Protein AF-A0A1I1B551-F1 (afdb_monomer_lite)

Structure (mmCIF, N/CA/C/O backbone):
data_AF-A0A1I1B551-F1
#
_entry.id   AF-A0A1I1B551-F1
#
loop_
_atom_site.group_PDB
_atom_site.id
_atom_site.type_symbol
_atom_site.label_atom_id
_atom_site.label_alt_id
_atom_site.label_comp_id
_atom_site.label_asym_id
_atom_site.label_entity_id
_atom_site.label_seq_id
_atom_site.pdbx_PDB_ins_code
_atom_site.Cartn_x
_atom_site.Cartn_y
_atom_site.Cartn_z
_atom_site.occupancy
_atom_site.B_iso_or_equiv
_atom_site.auth_seq_id
_atom_site.auth_comp_id
_atom_site.auth_asym_id
_atom_site.auth_atom_id
_atom_site.pdbx_PDB_model_num
ATOM 1 N N . MET A 1 1 ? -12.856 4.675 10.833 1.00 54.28 1 MET A N 1
ATOM 2 C CA . MET A 1 1 ? -11.452 5.124 10.643 1.00 54.28 1 MET A CA 1
ATOM 3 C C . MET A 1 1 ? -10.725 4.233 9.637 1.00 54.28 1 MET A C 1
ATOM 5 O O . MET A 1 1 ? -10.219 4.776 8.664 1.00 54.28 1 MET A O 1
ATOM 9 N N . PHE A 1 2 ? -10.751 2.903 9.816 1.00 61.69 2 PHE A N 1
ATOM 10 C CA . PHE A 1 2 ? -10.224 1.911 8.863 1.00 61.69 2 PHE A CA 1
ATOM 11 C C . PHE A 1 2 ? -10.754 2.091 7.432 1.00 61.69 2 PHE A C 1
ATOM 13 O O . PHE A 1 2 ? -9.971 2.280 6.505 1.00 61.69 2 PHE A O 1
ATOM 20 N N . GLU A 1 3 ? -12.075 2.134 7.246 1.00 63.00 3 GLU A N 1
ATOM 21 C CA . GLU A 1 3 ? -12.654 2.287 5.903 1.00 63.00 3 GLU A CA 1
ATOM 22 C C . GLU A 1 3 ? -12.255 3.603 5.230 1.00 63.00 3 GLU A C 1
ATOM 24 O O . GLU A 1 3 ? -11.812 3.600 4.089 1.00 63.00 3 GLU A O 1
ATOM 29 N N . LEU A 1 4 ? -12.310 4.729 5.950 1.00 65.25 4 LEU A N 1
ATOM 30 C CA . LEU A 1 4 ? -11.878 6.031 5.422 1.00 65.25 4 LEU A CA 1
ATOM 31 C C . LEU A 1 4 ? -10.403 6.023 4.990 1.00 65.25 4 LEU A C 1
ATOM 33 O O . LEU A 1 4 ? -10.033 6.710 4.038 1.00 65.25 4 LEU A O 1
ATOM 37 N N . TYR A 1 5 ? -9.562 5.239 5.668 1.00 76.31 5 TYR A N 1
ATOM 38 C CA . TYR A 1 5 ? -8.161 5.078 5.305 1.00 76.31 5 TYR A CA 1
ATOM 39 C C . TYR A 1 5 ? -8.003 4.327 3.973 1.00 76.31 5 TYR A C 1
ATOM 41 O O . TYR A 1 5 ? -7.402 4.881 3.046 1.00 76.31 5 TYR A O 1
ATOM 49 N N . PHE A 1 6 ? -8.602 3.139 3.828 1.00 77.19 6 PHE A N 1
ATOM 50 C CA . PHE A 1 6 ? -8.563 2.367 2.576 1.00 77.19 6 PHE A CA 1
ATOM 51 C C . PHE A 1 6 ? -9.254 3.086 1.415 1.00 77.19 6 PHE A C 1
ATOM 53 O O . PHE A 1 6 ? -8.748 3.069 0.294 1.00 77.19 6 PHE A O 1
ATOM 60 N N . LEU A 1 7 ? -10.347 3.803 1.685 1.00 77.88 7 LEU A N 1
ATOM 61 C CA . LEU A 1 7 ? -10.992 4.680 0.711 1.00 77.88 7 LEU A CA 1
ATOM 62 C C . LEU A 1 7 ? -10.027 5.761 0.223 1.00 77.88 7 LEU A C 1
ATOM 64 O O . LEU A 1 7 ? -9.897 5.953 -0.980 1.00 77.88 7 LEU A O 1
ATOM 68 N N . SER A 1 8 ? -9.279 6.409 1.122 1.00 81.44 8 SER A N 1
ATOM 69 C CA . SER A 1 8 ? -8.286 7.414 0.719 1.00 81.44 8 SER A CA 1
ATOM 70 C C . SER A 1 8 ? -7.139 6.828 -0.118 1.00 81.44 8 SER A C 1
ATOM 72 O O . SER A 1 8 ? -6.602 7.513 -0.993 1.00 81.44 8 SER A O 1
ATOM 74 N N . ILE A 1 9 ? -6.768 5.561 0.116 1.00 85.69 9 ILE A N 1
ATOM 75 C CA . ILE A 1 9 ? -5.817 4.834 -0.736 1.00 85.69 9 ILE A CA 1
ATOM 76 C C . ILE A 1 9 ? -6.434 4.605 -2.116 1.00 85.69 9 ILE A C 1
ATOM 78 O O . ILE A 1 9 ? -5.799 4.948 -3.110 1.00 85.69 9 ILE A O 1
ATOM 82 N N . ALA A 1 10 ? -7.667 4.097 -2.186 1.00 84.25 10 ALA A N 1
ATOM 83 C CA . ALA A 1 10 ? -8.372 3.868 -3.444 1.00 84.25 10 ALA A CA 1
ATOM 84 C C . ALA A 1 10 ? -8.532 5.167 -4.251 1.00 84.25 10 ALA A C 1
ATOM 86 O O . ALA A 1 10 ? -8.210 5.200 -5.435 1.00 84.25 10 ALA A O 1
ATOM 87 N N . GLU A 1 11 ? -8.934 6.272 -3.620 1.00 84.62 11 GLU A N 1
ATOM 88 C CA . GLU A 1 11 ? -9.063 7.575 -4.284 1.00 84.62 11 GLU A CA 1
ATOM 89 C C . GLU A 1 11 ? -7.743 8.042 -4.904 1.00 84.62 11 GLU A C 1
ATOM 91 O O . GLU A 1 11 ? -7.705 8.543 -6.033 1.00 84.62 11 GLU A O 1
ATOM 96 N N . ARG A 1 12 ? -6.635 7.853 -4.175 1.00 85.19 12 ARG A N 1
ATOM 97 C CA . ARG A 1 12 ? -5.296 8.182 -4.669 1.00 85.19 12 ARG A CA 1
ATOM 98 C C . ARG A 1 12 ? -4.871 7.269 -5.810 1.00 85.19 12 ARG A C 1
ATOM 100 O O . ARG A 1 12 ? -4.358 7.778 -6.805 1.00 85.19 12 ARG A O 1
ATOM 107 N N . PHE A 1 13 ? -5.112 5.970 -5.661 1.00 85.81 13 PHE A N 1
ATOM 108 C CA . PHE A 1 13 ? -4.779 4.934 -6.632 1.00 85.81 13 PHE A CA 1
ATOM 109 C C . PHE A 1 13 ? -5.528 5.146 -7.955 1.00 85.81 13 PHE A C 1
ATOM 111 O O . PHE A 1 13 ? -4.917 5.135 -9.019 1.00 85.81 13 PHE A O 1
ATOM 118 N N . TYR A 1 14 ? -6.826 5.447 -7.900 1.00 83.50 14 TYR A N 1
ATOM 119 C CA . TYR A 1 14 ? -7.669 5.615 -9.086 1.00 83.50 14 TYR A CA 1
ATOM 120 C C . TYR A 1 14 ? -7.744 7.048 -9.629 1.00 83.50 14 TYR A C 1
ATOM 122 O O . TYR A 1 14 ? -8.214 7.241 -10.749 1.00 83.50 14 TYR A O 1
ATOM 130 N N . GLY A 1 15 ? -7.306 8.067 -8.883 1.00 82.56 15 GLY A N 1
ATOM 131 C CA . GLY A 1 15 ? -7.404 9.456 -9.355 1.00 82.56 15 GLY A CA 1
ATOM 132 C C . GLY A 1 15 ? -8.772 10.102 -9.189 1.00 82.56 15 GLY A C 1
ATOM 133 O O . GLY A 1 15 ? -9.030 11.143 -9.788 1.00 82.56 15 GLY A O 1
ATOM 134 N N . ILE A 1 16 ? -9.684 9.466 -8.458 1.00 81.62 16 ILE A N 1
ATOM 135 C CA . ILE A 1 16 ? -11.103 9.823 -8.445 1.00 81.62 16 ILE A CA 1
ATOM 136 C C . ILE A 1 16 ? -11.590 9.742 -7.006 1.00 81.62 16 ILE A C 1
ATOM 138 O O . ILE A 1 16 ? -11.365 8.738 -6.340 1.00 81.62 16 ILE A O 1
ATOM 142 N N . ALA A 1 17 ? -12.289 10.774 -6.536 1.00 82.06 17 ALA A N 1
ATOM 143 C CA . ALA A 1 17 ? -12.935 10.736 -5.227 1.00 82.06 17 ALA A CA 1
ATOM 144 C C . ALA A 1 17 ? -13.949 9.580 -5.151 1.00 82.06 17 ALA A C 1
ATOM 146 O O . ALA A 1 17 ? -14.580 9.238 -6.153 1.00 82.06 17 ALA A O 1
ATOM 147 N N . PHE A 1 18 ? -14.173 9.010 -3.972 1.00 74.81 18 PHE A N 1
ATOM 148 C CA . PHE A 1 18 ? -15.061 7.865 -3.774 1.00 74.81 18 PHE A CA 1
ATOM 149 C C . PHE A 1 18 ? -16.480 8.082 -4.323 1.00 74.81 18 PHE A C 1
ATOM 151 O O . PHE A 1 18 ? -16.974 7.207 -5.040 1.00 74.81 18 PHE A O 1
ATOM 158 N N . PRO A 1 19 ? -17.115 9.261 -4.146 1.00 74.31 19 PRO A N 1
ATOM 159 C CA . PRO A 1 19 ? -18.369 9.566 -4.828 1.00 74.31 19 PRO A CA 1
ATOM 160 C C . PRO A 1 19 ? -18.285 9.454 -6.351 1.00 74.31 19 PRO A C 1
ATOM 162 O O . PRO A 1 19 ? -19.218 8.966 -6.982 1.00 74.31 19 PRO A O 1
ATOM 165 N N . GLY A 1 20 ? -17.177 9.894 -6.947 1.00 74.62 20 GLY A N 1
ATOM 166 C CA . GLY A 1 20 ? -16.930 9.796 -8.382 1.00 74.62 20 GLY A CA 1
ATOM 167 C C . GLY A 1 20 ? -16.700 8.353 -8.837 1.00 74.62 20 GLY A C 1
ATOM 168 O O . GLY A 1 20 ? -17.208 7.967 -9.889 1.00 74.62 20 GLY A O 1
ATOM 169 N N . MET A 1 21 ? -16.007 7.535 -8.034 1.00 73.25 21 MET A N 1
ATOM 170 C CA . MET A 1 21 ? -15.840 6.098 -8.293 1.00 73.25 21 MET A CA 1
ATOM 171 C C . MET A 1 21 ? -17.199 5.392 -8.328 1.00 73.25 21 MET A C 1
ATOM 173 O O . MET A 1 21 ? -17.513 4.701 -9.294 1.00 73.25 21 MET A O 1
ATOM 177 N N . ILE A 1 22 ? -18.054 5.654 -7.336 1.00 68.44 22 ILE A N 1
ATOM 178 C CA . ILE A 1 22 ? -19.421 5.121 -7.289 1.00 68.44 22 ILE A CA 1
ATOM 179 C C . ILE A 1 22 ? -20.260 5.676 -8.453 1.00 68.44 22 ILE A C 1
ATOM 181 O O . ILE A 1 22 ? -20.984 4.919 -9.097 1.00 68.44 22 ILE A O 1
ATOM 185 N N . ALA A 1 23 ? -20.156 6.965 -8.789 1.00 71.31 23 ALA A N 1
ATOM 186 C CA . ALA A 1 23 ? -20.941 7.580 -9.865 1.00 71.31 23 ALA A CA 1
ATOM 187 C C . ALA A 1 23 ? -20.633 7.004 -11.259 1.00 71.31 23 ALA A C 1
ATOM 189 O O . ALA A 1 23 ? -21.509 7.010 -12.128 1.00 71.31 23 ALA A O 1
ATOM 190 N N . ARG A 1 24 ? -19.433 6.446 -11.482 1.00 72.31 24 ARG A N 1
ATOM 191 C CA . ARG A 1 24 ? -19.073 5.775 -12.747 1.00 72.31 24 ARG A CA 1
ATOM 192 C C . ARG A 1 24 ? -19.934 4.555 -13.064 1.00 72.31 24 ARG A C 1
ATOM 194 O O . ARG A 1 24 ? -20.108 4.237 -14.234 1.00 72.31 24 ARG A O 1
ATOM 201 N N . THR A 1 25 ? -20.566 3.957 -12.057 1.00 65.88 25 THR A N 1
ATOM 202 C CA . THR A 1 25 ? -21.566 2.886 -12.230 1.00 65.88 25 THR A CA 1
ATOM 203 C C . THR A 1 25 ? -22.869 3.385 -12.880 1.00 65.88 25 THR A C 1
ATOM 205 O O . THR A 1 25 ? -23.739 2.589 -13.232 1.00 65.88 25 THR A O 1
ATOM 208 N N . ARG A 1 26 ? -23.024 4.712 -13.044 1.00 66.06 26 ARG A N 1
ATOM 209 C CA . ARG A 1 26 ? -24.178 5.414 -13.640 1.00 66.06 26 ARG A CA 1
ATOM 210 C C . ARG A 1 26 ? -25.523 5.138 -12.957 1.00 66.06 26 ARG A C 1
ATOM 212 O O . ARG A 1 26 ? -26.579 5.358 -13.546 1.00 66.06 26 ARG A O 1
ATOM 219 N N . VAL A 1 27 ? -25.512 4.665 -11.710 1.00 65.12 27 VAL A N 1
ATOM 220 C CA . VAL A 1 27 ? -26.742 4.385 -10.945 1.00 65.12 27 VAL A CA 1
ATOM 221 C C . VAL A 1 27 ? -27.259 5.624 -10.228 1.00 65.12 27 VAL A C 1
ATOM 223 O O . VAL A 1 27 ? -28.464 5.852 -10.152 1.00 65.12 27 VAL A O 1
ATOM 226 N N . VAL A 1 28 ? -26.340 6.427 -9.703 1.00 71.38 28 VAL A N 1
ATOM 227 C CA . VAL A 1 28 ? -26.628 7.617 -8.909 1.00 71.38 28 VAL A CA 1
ATOM 228 C C . VAL A 1 28 ? -25.618 8.699 -9.241 1.00 71.38 28 VAL A C 1
ATOM 230 O O . VAL A 1 28 ? -24.448 8.417 -9.489 1.00 71.38 28 VAL A O 1
ATOM 233 N N . SER A 1 29 ? -26.084 9.949 -9.259 1.00 79.94 29 SER A N 1
ATOM 234 C CA . SER A 1 29 ? -25.197 11.088 -9.477 1.00 79.94 29 SER A CA 1
ATOM 235 C C . SER A 1 29 ? -24.186 11.204 -8.338 1.00 79.94 29 SER A C 1
ATOM 237 O O . SER A 1 29 ? -24.493 10.882 -7.186 1.00 79.94 29 SER A O 1
ATOM 239 N N . GLU A 1 30 ? -23.009 11.749 -8.634 1.00 81.50 30 GLU A N 1
ATOM 240 C CA . GLU A 1 30 ? -21.993 12.028 -7.619 1.00 81.50 30 GLU A CA 1
ATOM 241 C C . GLU A 1 30 ? -22.553 12.882 -6.469 1.00 81.50 30 GLU A C 1
ATOM 243 O O . GLU A 1 30 ? -22.290 12.616 -5.297 1.00 81.50 30 GLU A O 1
ATOM 248 N N . ARG A 1 31 ? -23.409 13.863 -6.789 1.00 81.25 31 ARG A N 1
ATOM 249 C CA . ARG A 1 31 ? -24.103 14.697 -5.799 1.00 81.25 31 ARG A CA 1
ATOM 250 C C . ARG A 1 31 ? -24.962 13.863 -4.848 1.00 81.25 31 ARG A C 1
ATOM 252 O O . ARG A 1 31 ? -24.955 14.112 -3.647 1.00 81.25 31 ARG A O 1
ATOM 259 N N . THR A 1 32 ? -25.691 12.877 -5.368 1.00 78.81 32 THR A N 1
ATOM 260 C CA . THR A 1 32 ? -26.524 11.975 -4.561 1.00 78.81 32 THR A CA 1
ATOM 261 C C . THR A 1 32 ? -25.672 11.157 -3.597 1.00 78.81 32 THR A C 1
ATOM 263 O O . THR A 1 32 ? -26.015 11.049 -2.425 1.00 78.81 32 THR A O 1
ATOM 266 N N . ILE A 1 33 ? -24.532 10.649 -4.063 1.00 76.81 33 ILE A N 1
ATOM 267 C CA . ILE A 1 33 ? -23.619 9.844 -3.247 1.00 76.81 33 ILE A CA 1
ATOM 268 C C . ILE A 1 33 ? -22.956 10.707 -2.172 1.00 76.81 33 ILE A C 1
ATOM 270 O O . ILE A 1 33 ? -22.915 10.318 -1.010 1.00 76.81 33 ILE A O 1
ATOM 274 N N . ARG A 1 34 ? -22.528 11.930 -2.513 1.00 78.12 34 ARG A N 1
ATOM 275 C CA . ARG A 1 34 ? -22.047 12.902 -1.519 1.00 78.12 34 ARG A CA 1
ATOM 276 C C . ARG A 1 34 ? -23.116 13.214 -0.474 1.00 78.12 34 ARG A C 1
ATOM 278 O O . ARG A 1 34 ? -22.789 13.349 0.698 1.00 78.12 34 ARG A O 1
ATOM 285 N N . ASN A 1 35 ? -24.384 13.333 -0.864 1.00 78.50 35 ASN A N 1
ATOM 286 C CA . ASN A 1 35 ? -25.465 13.536 0.100 1.00 78.50 35 ASN A CA 1
ATOM 287 C C . ASN A 1 35 ? -25.627 12.329 1.035 1.00 78.50 35 ASN A C 1
ATOM 289 O O . ASN A 1 35 ? -25.884 12.540 2.217 1.00 78.50 35 ASN A O 1
ATOM 293 N N . TRP A 1 36 ? -25.430 11.103 0.539 1.00 80.00 36 TRP A N 1
ATOM 294 C CA . TRP A 1 36 ? -25.436 9.900 1.376 1.00 80.00 36 TRP A CA 1
ATOM 295 C C . TRP A 1 36 ? -24.288 9.880 2.378 1.00 80.00 36 TRP A C 1
ATOM 297 O O . TRP A 1 36 ? -24.523 9.741 3.573 1.00 80.00 36 TRP A O 1
ATOM 307 N N . LEU A 1 37 ? -23.060 10.115 1.913 1.00 73.12 37 LEU A N 1
ATOM 308 C CA . LEU A 1 37 ? -21.873 10.114 2.773 1.00 73.12 37 LEU A CA 1
ATOM 309 C C . LEU A 1 37 ? -21.897 11.223 3.830 1.00 73.12 37 LEU A C 1
ATOM 311 O O . LEU A 1 37 ? -21.362 11.050 4.916 1.00 73.12 37 LEU A O 1
ATOM 315 N N . ASN A 1 38 ? -22.540 12.352 3.529 1.00 77.75 38 ASN A N 1
ATOM 316 C CA . ASN A 1 38 ? -22.692 13.460 4.471 1.00 77.75 38 ASN A CA 1
ATOM 317 C C . ASN A 1 38 ? -23.893 13.293 5.422 1.00 77.75 38 ASN A C 1
ATOM 319 O O . ASN A 1 38 ? -24.271 14.262 6.076 1.00 77.75 38 ASN A O 1
ATOM 323 N N . GLY A 1 39 ? -24.559 12.131 5.440 1.00 74.19 39 GLY A N 1
ATOM 324 C CA . GLY A 1 39 ? -25.732 11.884 6.287 1.00 74.19 39 GLY A CA 1
ATOM 325 C C . GLY A 1 39 ? -26.964 12.720 5.924 1.00 74.19 39 GLY A C 1
ATOM 326 O O . GLY A 1 39 ? -27.936 12.751 6.670 1.00 74.19 39 GLY A O 1
ATOM 327 N N . LYS A 1 40 ? -26.958 13.399 4.768 1.00 76.56 40 LYS A N 1
ATOM 328 C CA . LYS A 1 40 ? -28.081 14.232 4.301 1.00 76.56 40 LYS A CA 1
ATOM 329 C C . LYS A 1 40 ? -29.214 13.402 3.696 1.00 76.56 40 LYS A C 1
ATOM 331 O O . LYS A 1 40 ? -30.295 13.929 3.457 1.00 76.56 40 LYS A O 1
ATOM 336 N N . ALA A 1 41 ? -28.954 12.133 3.388 1.00 74.56 41 ALA A N 1
ATOM 337 C CA . ALA A 1 41 ? -29.948 11.165 2.943 1.00 74.56 41 ALA A CA 1
ATOM 338 C C . ALA A 1 41 ? -29.444 9.739 3.208 1.00 74.56 41 ALA A C 1
ATOM 340 O O . ALA A 1 41 ? -28.267 9.467 3.014 1.00 74.56 41 ALA A O 1
ATOM 341 N N . VAL A 1 42 ? -30.327 8.813 3.578 1.00 70.75 42 VAL A N 1
ATOM 342 C CA . VAL A 1 42 ? -29.975 7.392 3.736 1.00 70.75 42 VAL A CA 1
ATOM 343 C C . VAL A 1 42 ? -30.439 6.622 2.492 1.00 70.75 42 VAL A C 1
ATOM 345 O O . VAL A 1 42 ? -31.601 6.757 2.092 1.00 70.75 42 VAL A O 1
ATOM 348 N N . PRO A 1 43 ? -29.571 5.843 1.821 1.00 73.62 43 PRO A N 1
ATOM 349 C CA . PRO A 1 43 ? -30.000 5.003 0.712 1.00 73.62 43 PRO A CA 1
ATOM 350 C C . PRO A 1 43 ? -30.891 3.862 1.220 1.00 73.62 43 PRO A C 1
ATOM 352 O O . PRO A 1 43 ? -30.489 3.082 2.087 1.00 73.62 43 PRO A O 1
ATOM 355 N N . SER A 1 44 ? -32.085 3.727 0.636 1.00 78.56 44 SER A N 1
ATOM 356 C CA . SER A 1 44 ? -32.939 2.560 0.878 1.00 78.56 44 SER A CA 1
ATOM 357 C C . SER A 1 44 ? -32.249 1.271 0.425 1.00 78.56 44 SER A C 1
ATOM 359 O O . SER A 1 44 ? -31.455 1.300 -0.521 1.00 78.56 44 SER A O 1
ATOM 361 N N . ASP A 1 45 ? -32.585 0.140 1.046 1.00 75.69 45 ASP A N 1
ATOM 362 C CA . ASP A 1 45 ? -31.998 -1.169 0.711 1.00 75.69 45 ASP A CA 1
ATOM 363 C C . ASP A 1 45 ? -32.168 -1.486 -0.780 1.00 75.69 45 ASP A C 1
ATOM 365 O O . ASP A 1 45 ? -31.202 -1.777 -1.477 1.00 75.69 45 ASP A O 1
ATOM 369 N N . ARG A 1 46 ? -33.355 -1.206 -1.339 1.00 76.94 46 ARG A N 1
ATOM 370 C CA . ARG A 1 46 ? -33.621 -1.322 -2.784 1.00 76.94 46 ARG A CA 1
ATOM 371 C C . ARG A 1 46 ? -32.627 -0.541 -3.656 1.00 76.94 46 ARG A C 1
ATOM 373 O O . ARG A 1 46 ? -32.281 -1.001 -4.746 1.00 76.94 46 ARG A O 1
ATOM 380 N N . LYS A 1 47 ? -32.195 0.655 -3.232 1.00 71.12 47 LYS A N 1
ATOM 381 C CA . LYS A 1 47 ? -31.198 1.458 -3.965 1.00 71.12 47 LYS A CA 1
ATOM 382 C C . LYS A 1 47 ? -29.791 0.883 -3.807 1.00 71.12 47 LYS A C 1
ATOM 384 O O . LYS A 1 47 ? -29.043 0.923 -4.781 1.00 71.12 47 LYS A O 1
ATOM 389 N N . ARG A 1 48 ? -29.453 0.327 -2.638 1.00 68.94 48 ARG A N 1
ATOM 390 C CA . ARG A 1 48 ? -28.183 -0.384 -2.414 1.00 68.94 48 ARG A CA 1
ATOM 391 C C . ARG A 1 48 ? -28.101 -1.640 -3.284 1.00 68.94 48 ARG A C 1
ATOM 393 O O . ARG A 1 48 ? -27.148 -1.777 -4.043 1.00 68.94 48 ARG A O 1
ATOM 400 N N . ASP A 1 49 ? -29.148 -2.458 -3.321 1.00 73.31 49 ASP A N 1
ATOM 401 C CA . ASP A 1 49 ? -29.195 -3.673 -4.149 1.00 73.31 49 ASP A CA 1
ATOM 402 C C . ASP A 1 49 ? -29.164 -3.365 -5.649 1.00 73.31 49 ASP A C 1
ATOM 404 O O . ASP A 1 49 ? -28.539 -4.065 -6.450 1.00 73.31 49 ASP A O 1
ATOM 408 N N . ALA A 1 50 ? -29.868 -2.310 -6.073 1.00 73.44 50 ALA A N 1
ATOM 409 C CA . ALA A 1 50 ? -29.817 -1.844 -7.456 1.00 73.44 50 ALA A CA 1
ATOM 410 C C . ALA A 1 50 ? -28.415 -1.346 -7.837 1.00 73.44 50 ALA A C 1
ATOM 412 O O . ALA A 1 50 ? -27.981 -1.575 -8.967 1.00 73.44 50 ALA A O 1
ATOM 413 N N . PHE A 1 51 ? -27.716 -0.693 -6.906 1.00 70.75 51 PHE A N 1
ATOM 414 C CA . PHE A 1 51 ? -26.334 -0.277 -7.088 1.00 70.75 51 PHE A CA 1
ATOM 415 C C . PHE A 1 51 ? -25.402 -1.483 -7.228 1.00 70.75 51 PHE A C 1
ATOM 417 O O . PHE A 1 51 ? -24.763 -1.605 -8.269 1.00 70.75 51 PHE A O 1
ATOM 424 N N . VAL A 1 52 ? -25.393 -2.409 -6.263 1.00 73.31 52 VAL A N 1
ATOM 425 C CA . VAL A 1 52 ? -24.526 -3.603 -6.287 1.00 73.31 52 VAL A CA 1
ATOM 426 C C . VAL A 1 52 ? -24.709 -4.392 -7.585 1.00 73.31 52 VAL A C 1
ATOM 428 O O . VAL A 1 52 ? -23.736 -4.643 -8.295 1.00 73.31 52 VAL A O 1
ATOM 431 N N . ARG A 1 53 ? -25.955 -4.697 -7.974 1.00 76.75 53 ARG A N 1
ATOM 432 C CA . ARG A 1 53 ? -26.236 -5.444 -9.215 1.00 76.75 53 ARG A CA 1
ATOM 433 C C . ARG A 1 53 ? -25.722 -4.744 -10.471 1.00 76.75 53 ARG A C 1
ATOM 435 O O . ARG A 1 53 ? -25.172 -5.395 -11.356 1.00 76.75 53 ARG A O 1
ATOM 442 N N . ARG A 1 54 ? -25.898 -3.423 -10.579 1.00 75.69 54 ARG A N 1
ATOM 443 C CA . ARG A 1 54 ? -25.435 -2.662 -11.752 1.00 75.69 54 ARG A CA 1
ATOM 444 C C . ARG A 1 54 ? -23.917 -2.511 -11.779 1.00 75.69 54 ARG A C 1
ATOM 446 O O . ARG A 1 54 ? -23.351 -2.592 -12.864 1.00 75.69 54 ARG A O 1
ATOM 453 N N . SER A 1 55 ? -23.271 -2.348 -10.626 1.00 70.69 55 SER A N 1
ATOM 454 C CA . SER A 1 55 ? -21.808 -2.342 -10.506 1.00 70.69 55 SER A CA 1
ATOM 455 C C . SER A 1 55 ? -21.211 -3.674 -10.961 1.00 70.69 55 SER A C 1
ATOM 457 O O . SER A 1 55 ? -20.298 -3.673 -11.782 1.00 70.69 55 SER A O 1
ATOM 459 N N . MET A 1 56 ? -21.789 -4.799 -10.523 1.00 77.12 56 MET A N 1
ATOM 460 C CA . MET A 1 56 ? -21.375 -6.138 -10.962 1.00 77.12 56 MET A CA 1
ATOM 461 C C . MET A 1 56 ? -21.607 -6.349 -12.462 1.00 77.12 56 MET A C 1
ATOM 463 O O . MET A 1 56 ? -20.722 -6.835 -13.158 1.00 77.12 56 MET A O 1
ATOM 467 N N . SER A 1 57 ? -22.757 -5.915 -12.991 1.00 80.12 57 SER A N 1
ATOM 468 C CA . SER A 1 57 ? -23.041 -5.993 -14.432 1.00 80.12 57 SER A CA 1
ATOM 469 C C . SER A 1 57 ? -22.086 -5.136 -15.270 1.00 80.12 57 SER A C 1
ATOM 471 O O . SER A 1 57 ? -21.654 -5.565 -16.339 1.00 80.12 57 SER A O 1
ATOM 473 N N . TRP A 1 58 ? -21.743 -3.931 -14.806 1.00 80.38 58 TRP A N 1
ATOM 474 C CA . TRP A 1 58 ? -20.747 -3.087 -15.465 1.00 80.38 58 TRP A CA 1
ATOM 475 C C . TRP A 1 58 ? -19.374 -3.761 -15.462 1.00 80.38 58 TRP A C 1
ATOM 477 O O . TRP A 1 58 ? -18.782 -3.913 -16.526 1.00 80.38 58 TRP A O 1
ATOM 487 N N . LEU A 1 59 ? -18.915 -4.249 -14.308 1.00 75.38 59 LEU A N 1
ATOM 488 C CA . LEU A 1 59 ? -17.630 -4.934 -14.191 1.00 75.38 59 LEU A CA 1
ATOM 489 C C . LEU A 1 59 ? -17.560 -6.175 -15.091 1.00 75.38 59 LEU A C 1
ATOM 491 O O . LEU A 1 59 ? -16.572 -6.373 -15.788 1.00 75.38 59 LEU A O 1
ATOM 495 N N . GLN A 1 60 ? -18.629 -6.971 -15.148 1.00 80.50 60 GLN A N 1
ATOM 496 C CA . GLN A 1 60 ? -18.718 -8.113 -16.057 1.00 80.50 60 GLN A CA 1
ATOM 497 C C . GLN A 1 60 ? -18.535 -7.690 -17.524 1.00 80.50 60 GLN A C 1
ATOM 499 O O . GLN A 1 60 ? -17.806 -8.351 -18.262 1.00 80.50 60 GLN A O 1
ATOM 504 N N . LYS A 1 61 ? -19.142 -6.572 -17.947 1.00 82.81 61 LYS A N 1
ATOM 505 C CA . LYS A 1 61 ? -18.961 -6.029 -19.305 1.00 82.81 61 LYS A CA 1
ATOM 506 C C . LYS A 1 61 ? -17.523 -5.583 -19.563 1.00 82.81 61 LYS A C 1
ATOM 508 O O . LYS A 1 61 ? -17.003 -5.880 -20.634 1.00 82.81 61 LYS A O 1
ATOM 513 N N . GLU A 1 62 ? -16.882 -4.922 -18.601 1.00 75.94 62 GLU A N 1
ATOM 514 C CA . GLU A 1 62 ? -15.475 -4.513 -18.718 1.00 75.94 62 GLU A CA 1
ATOM 515 C C . GLU A 1 62 ? -14.545 -5.730 -18.830 1.00 75.94 62 GLU A C 1
ATOM 517 O O . GLU A 1 62 ? -13.670 -5.758 -19.690 1.00 75.94 62 GLU A O 1
ATOM 522 N N . LEU A 1 63 ? -14.771 -6.783 -18.038 1.00 76.19 63 LEU A N 1
ATOM 523 C CA . LEU A 1 63 ? -13.983 -8.020 -18.106 1.00 76.19 63 LEU A CA 1
ATOM 524 C C . LEU A 1 63 ? -14.157 -8.754 -19.447 1.00 76.19 63 LEU A C 1
ATOM 526 O O . LEU A 1 63 ? -13.198 -9.321 -19.976 1.00 76.19 63 LEU A O 1
ATOM 530 N N . ILE A 1 64 ? -15.369 -8.735 -20.016 1.00 81.38 64 ILE A N 1
ATOM 531 C CA . ILE A 1 64 ? -15.637 -9.259 -21.365 1.00 81.38 64 ILE A CA 1
ATOM 532 C C . ILE A 1 64 ? -14.903 -8.419 -22.417 1.00 81.38 64 ILE A C 1
ATOM 534 O O . ILE A 1 64 ? -14.243 -8.981 -23.290 1.00 81.38 64 ILE A O 1
ATOM 538 N N . ALA A 1 65 ? -14.971 -7.088 -22.322 1.00 76.38 65 ALA A N 1
ATOM 539 C CA . ALA A 1 65 ? -14.265 -6.182 -23.230 1.00 76.38 65 ALA A CA 1
ATOM 540 C C . ALA A 1 65 ? -12.737 -6.361 -23.149 1.00 76.38 65 ALA A C 1
ATOM 542 O O . ALA A 1 65 ? -12.058 -6.344 -24.175 1.00 76.38 65 ALA A O 1
ATOM 543 N N . ALA A 1 66 ? -12.214 -6.632 -21.951 1.00 67.44 66 ALA A N 1
ATOM 544 C CA . ALA A 1 66 ? -10.819 -6.979 -21.694 1.00 67.44 66 ALA A CA 1
ATOM 545 C C . ALA A 1 66 ? -10.451 -8.425 -22.094 1.00 67.44 66 ALA A C 1
ATOM 547 O O . ALA A 1 66 ? -9.325 -8.855 -21.853 1.00 67.44 66 ALA A O 1
ATOM 548 N N . LYS A 1 67 ? -11.379 -9.182 -22.701 1.00 79.50 67 LYS A N 1
ATOM 549 C CA . LYS A 1 67 ? -11.184 -10.551 -23.213 1.00 79.50 67 LYS A CA 1
ATOM 550 C C . LYS A 1 67 ? -10.710 -11.564 -22.162 1.00 79.50 67 LYS A C 1
ATOM 552 O O . LYS A 1 67 ? -9.967 -12.491 -22.479 1.00 79.50 67 LYS A O 1
ATOM 557 N N . TRP A 1 68 ? -11.146 -11.425 -20.912 1.00 70.50 68 TRP A N 1
ATOM 558 C CA . TRP A 1 68 ? -10.830 -12.417 -19.882 1.00 70.50 68 TRP A CA 1
ATOM 559 C C . TRP A 1 68 ? -11.508 -13.767 -20.176 1.00 70.50 68 TRP A C 1
ATOM 561 O O . TRP A 1 68 ? -12.671 -13.754 -20.589 1.00 70.50 68 TRP A O 1
ATOM 571 N N . PRO A 1 69 ? -10.852 -14.919 -19.924 1.00 78.25 69 PRO A N 1
ATOM 572 C CA . PRO A 1 69 ? -11.489 -16.236 -20.008 1.00 78.25 69 PRO A CA 1
ATOM 573 C C . PRO A 1 69 ? -12.690 -16.345 -19.068 1.00 78.25 69 PRO A C 1
ATOM 575 O O . PRO A 1 69 ? -12.635 -15.833 -17.952 1.00 78.25 69 PRO A O 1
ATOM 578 N N . GLU A 1 70 ? -13.755 -17.020 -19.499 1.00 81.31 70 GLU A N 1
ATOM 579 C CA . GLU A 1 70 ? -15.020 -17.106 -18.757 1.00 81.31 70 GLU A CA 1
ATOM 580 C C . GLU A 1 70 ? -14.850 -17.627 -17.331 1.00 81.31 70 GLU A C 1
ATOM 582 O O . GLU A 1 70 ? -15.205 -16.915 -16.395 1.00 81.31 70 GLU A O 1
ATOM 587 N N . GLU A 1 71 ? -14.179 -18.767 -17.163 1.00 80.12 71 GLU A N 1
ATOM 588 C CA . GLU A 1 71 ? -13.883 -19.355 -15.850 1.00 80.12 71 GLU A CA 1
ATOM 589 C C . GLU A 1 71 ? -13.147 -18.374 -14.922 1.00 80.12 71 GLU A C 1
ATOM 591 O O . GLU A 1 71 ? -13.474 -18.241 -13.743 1.00 80.12 71 GLU A O 1
ATOM 596 N N . LYS A 1 72 ? -12.182 -17.610 -15.460 1.00 72.50 72 LYS A N 1
ATOM 597 C CA . LYS A 1 72 ? -11.442 -16.597 -14.689 1.00 72.50 72 LYS A CA 1
ATOM 598 C C . LYS A 1 72 ? -12.320 -15.402 -14.320 1.00 72.50 72 LYS A C 1
ATOM 600 O O . LYS A 1 72 ? -12.151 -14.847 -13.237 1.00 72.50 72 LYS A O 1
ATOM 605 N N . ARG A 1 73 ? -13.246 -14.990 -15.197 1.00 79.56 73 ARG A N 1
ATOM 606 C CA . ARG A 1 73 ? -14.210 -13.917 -14.899 1.00 79.56 73 ARG A CA 1
ATOM 607 C C . ARG A 1 73 ? -15.159 -14.336 -13.786 1.00 79.56 73 ARG A C 1
ATOM 609 O O . ARG A 1 73 ? -15.371 -13.552 -12.869 1.00 79.56 73 ARG A O 1
ATOM 616 N N . GLU A 1 74 ? -15.716 -15.542 -13.860 1.00 80.62 74 GLU A N 1
ATOM 617 C CA . GLU A 1 74 ? -16.648 -16.053 -12.851 1.00 80.62 74 GLU A CA 1
ATOM 618 C C . GLU A 1 74 ? -15.972 -16.211 -11.492 1.00 80.62 74 GLU A C 1
ATOM 620 O O . GLU A 1 74 ? -16.486 -15.704 -10.497 1.00 80.62 74 GLU A O 1
ATOM 625 N N . ALA A 1 75 ? -14.779 -16.813 -11.453 1.00 75.06 75 ALA A N 1
ATOM 626 C CA . ALA A 1 75 ? -13.996 -16.920 -10.226 1.00 75.06 75 ALA A CA 1
ATOM 627 C C . ALA A 1 75 ? -13.699 -15.539 -9.618 1.00 75.06 75 ALA A C 1
ATOM 629 O O . ALA A 1 75 ? -13.891 -15.335 -8.421 1.00 75.06 75 ALA A O 1
ATOM 630 N N . TYR A 1 76 ? -13.293 -14.567 -10.442 1.00 72.19 76 TYR A N 1
ATOM 631 C CA . TYR A 1 76 ? -13.010 -13.206 -9.989 1.00 72.19 76 TYR A CA 1
ATOM 632 C C . TYR A 1 76 ? -14.257 -12.484 -9.457 1.00 72.19 76 TYR A C 1
ATOM 634 O O . TYR A 1 76 ? -14.210 -11.877 -8.390 1.00 72.19 76 TYR A O 1
ATOM 642 N N . LEU A 1 77 ? -15.385 -12.558 -10.171 1.00 76.19 77 LEU A N 1
ATOM 643 C CA . LEU A 1 77 ? -16.635 -11.919 -9.749 1.00 76.19 77 LEU A CA 1
ATOM 644 C C . LEU A 1 77 ? -17.193 -12.547 -8.467 1.00 76.19 77 LEU A C 1
ATOM 646 O O . LEU A 1 77 ? -17.660 -11.810 -7.600 1.00 76.19 77 LEU A O 1
ATOM 650 N N . SER A 1 78 ? -17.108 -13.871 -8.320 1.00 77.06 78 SER A N 1
ATOM 651 C CA . SER A 1 78 ? -17.489 -14.566 -7.086 1.00 77.06 78 SER A CA 1
ATOM 652 C C . SER A 1 78 ? -16.604 -14.139 -5.916 1.00 77.06 78 SER A C 1
ATOM 654 O O . SER A 1 78 ? -17.113 -13.745 -4.870 1.00 77.06 78 SER A O 1
ATOM 656 N N . GLN A 1 79 ? -15.283 -14.096 -6.113 1.00 68.56 79 GLN A N 1
ATOM 657 C CA . GLN A 1 79 ? -14.346 -13.633 -5.085 1.00 68.56 79 GLN A CA 1
ATOM 658 C C . GLN A 1 79 ? -14.565 -12.167 -4.692 1.00 68.56 79 GLN A C 1
ATOM 660 O O . GLN A 1 79 ? -14.394 -11.821 -3.522 1.00 68.56 79 GLN A O 1
ATOM 665 N N . LEU A 1 80 ? -14.940 -11.305 -5.642 1.00 70.50 80 LEU A N 1
ATOM 666 C CA . LEU A 1 80 ? -15.251 -9.903 -5.370 1.00 70.50 80 LEU A CA 1
ATOM 667 C C . LEU A 1 80 ? -16.578 -9.741 -4.630 1.00 70.50 80 LEU A C 1
ATOM 669 O O . LEU A 1 80 ? -16.680 -8.891 -3.752 1.00 70.50 80 LEU A O 1
ATOM 673 N N . ALA A 1 81 ? -17.580 -10.564 -4.943 1.00 69.81 81 ALA A N 1
ATOM 674 C CA . ALA A 1 81 ? -18.835 -10.591 -4.197 1.00 69.81 81 ALA A CA 1
ATOM 675 C C . ALA A 1 81 ? -18.631 -11.035 -2.735 1.00 69.81 81 ALA A C 1
ATOM 677 O O . ALA A 1 81 ? -19.371 -10.606 -1.850 1.00 69.81 81 ALA A O 1
ATOM 678 N N . GLU A 1 82 ? -17.612 -11.857 -2.472 1.00 69.00 82 GLU A N 1
ATOM 679 C CA . GLU A 1 82 ? -17.194 -12.249 -1.122 1.00 69.00 82 GLU A CA 1
ATOM 680 C C . GLU A 1 82 ? -16.364 -11.175 -0.397 1.00 69.00 82 GLU A C 1
ATOM 682 O O . GLU A 1 82 ? -16.256 -11.214 0.832 1.00 69.00 82 GLU A O 1
ATOM 687 N N . SER A 1 83 ? -15.781 -10.212 -1.119 1.00 65.75 83 SER A N 1
ATOM 688 C CA . SER A 1 83 ? -14.997 -9.119 -0.533 1.00 65.75 83 SER A CA 1
ATOM 689 C C . SER A 1 83 ? -15.908 -8.132 0.179 1.00 65.75 83 SER A C 1
ATOM 691 O O . SER A 1 83 ? -16.619 -7.342 -0.440 1.00 65.75 83 SER A O 1
ATOM 693 N N . ARG A 1 84 ? -15.877 -8.161 1.513 1.00 69.31 84 ARG A N 1
ATOM 694 C CA . ARG A 1 84 ? -16.726 -7.301 2.349 1.00 69.31 84 ARG A CA 1
ATOM 695 C C . ARG A 1 84 ? -16.100 -5.945 2.685 1.00 69.31 84 ARG A C 1
ATOM 697 O O . ARG A 1 84 ? -16.789 -5.116 3.269 1.00 69.31 84 ARG A O 1
ATOM 704 N N . GLY A 1 85 ? -14.841 -5.694 2.319 1.00 77.50 85 GLY A N 1
ATOM 705 C CA . GLY A 1 85 ? -14.156 -4.444 2.652 1.00 77.50 85 GLY A CA 1
ATOM 706 C C . GLY A 1 85 ? -13.138 -3.967 1.616 1.00 77.50 85 GLY A C 1
ATOM 707 O O . GLY A 1 85 ? -12.944 -4.558 0.551 1.00 77.50 85 GLY A O 1
ATOM 708 N N . GLY A 1 86 ? -12.544 -2.808 1.908 1.00 81.50 86 GLY A N 1
ATOM 709 C CA . GLY A 1 86 ? -11.696 -2.079 0.969 1.00 81.50 86 GLY A CA 1
ATOM 710 C C . GLY A 1 86 ? -10.323 -2.712 0.746 1.00 81.50 86 GLY A C 1
ATOM 711 O O . GLY A 1 86 ? -9.782 -2.583 -0.352 1.00 81.50 86 GLY A O 1
ATOM 712 N N . ALA A 1 87 ? -9.756 -3.397 1.744 1.00 86.81 87 ALA A N 1
ATOM 713 C CA . ALA A 1 87 ? -8.426 -3.984 1.626 1.00 86.81 87 ALA A CA 1
ATOM 714 C C . ALA A 1 87 ? -8.436 -5.159 0.639 1.00 86.81 87 ALA A C 1
ATOM 716 O O . ALA A 1 87 ? -7.671 -5.158 -0.327 1.00 86.81 87 ALA A O 1
ATOM 717 N N . SER A 1 88 ? -9.336 -6.129 0.839 1.00 88.25 88 SER A N 1
ATOM 718 C CA . SER A 1 88 ? -9.460 -7.312 -0.022 1.00 88.25 88 SER A CA 1
ATOM 719 C C . SER A 1 88 ? -9.860 -6.939 -1.445 1.00 88.25 88 SER A C 1
ATOM 721 O O . SER A 1 88 ? -9.276 -7.467 -2.392 1.00 88.25 88 SER A O 1
ATOM 723 N N . ALA A 1 89 ? -10.757 -5.960 -1.613 1.00 82.44 89 ALA A N 1
ATOM 724 C CA . ALA A 1 89 ? -11.118 -5.434 -2.925 1.00 82.44 89 ALA A CA 1
ATOM 725 C C . ALA A 1 89 ? -9.900 -4.861 -3.668 1.00 82.44 89 ALA A C 1
ATOM 727 O O . ALA A 1 89 ? -9.695 -5.176 -4.841 1.00 82.44 89 ALA A O 1
ATOM 728 N N . ILE A 1 90 ? -9.050 -4.067 -3.000 1.00 85.19 90 ILE A N 1
ATOM 729 C CA . ILE A 1 90 ? -7.835 -3.541 -3.635 1.00 85.19 90 ILE A CA 1
ATOM 730 C C . ILE A 1 90 ? -6.888 -4.684 -4.010 1.00 85.19 90 ILE A C 1
ATOM 732 O O . ILE A 1 90 ? -6.483 -4.752 -5.168 1.00 85.19 90 ILE A O 1
ATOM 736 N N . ILE A 1 91 ? -6.579 -5.608 -3.094 1.00 88.12 91 ILE A N 1
ATOM 737 C CA . ILE A 1 91 ? -5.683 -6.741 -3.390 1.00 88.12 91 ILE A CA 1
ATOM 738 C C . ILE A 1 91 ? -6.202 -7.578 -4.569 1.00 88.12 91 ILE A C 1
ATOM 740 O O . ILE A 1 91 ? -5.426 -7.937 -5.453 1.00 88.12 91 ILE A O 1
ATOM 744 N N . GLN A 1 92 ? -7.514 -7.808 -4.658 1.00 83.19 92 GLN A N 1
ATOM 745 C CA . GLN A 1 92 ? -8.122 -8.470 -5.814 1.00 83.19 92 GLN A CA 1
ATOM 746 C C . GLN A 1 92 ? -7.982 -7.655 -7.101 1.00 83.19 92 GLN A C 1
ATOM 748 O O . GLN A 1 92 ? -7.740 -8.229 -8.157 1.00 83.19 92 GLN A O 1
ATOM 753 N N . THR A 1 93 ? -8.094 -6.325 -7.063 1.00 79.00 93 THR A N 1
ATOM 754 C CA . THR A 1 93 ? -7.860 -5.504 -8.267 1.00 79.00 93 THR A CA 1
ATOM 755 C C . THR A 1 93 ? -6.402 -5.518 -8.728 1.00 79.00 93 THR A C 1
ATOM 757 O O . THR A 1 93 ? -6.156 -5.470 -9.930 1.00 79.00 93 THR A O 1
ATOM 760 N N . LEU A 1 94 ? -5.431 -5.691 -7.821 1.00 81.50 94 LEU A N 1
ATOM 761 C CA . LEU A 1 94 ? -4.019 -5.872 -8.197 1.00 81.50 94 LEU A CA 1
ATOM 762 C C . LEU A 1 94 ? -3.774 -7.174 -8.982 1.00 81.50 94 LEU A C 1
ATOM 764 O O . LEU A 1 94 ? -2.737 -7.316 -9.624 1.00 81.50 94 LEU A O 1
ATOM 768 N N . HIS A 1 95 ? -4.734 -8.103 -8.966 1.00 71.00 95 HIS A N 1
ATOM 769 C CA . HIS A 1 95 ? -4.706 -9.360 -9.707 1.00 71.00 95 HIS A CA 1
ATOM 770 C C . HIS A 1 95 ? -5.036 -9.216 -11.207 1.00 71.00 95 HIS A C 1
ATOM 772 O O . HIS A 1 95 ? -5.030 -10.209 -11.943 1.00 71.00 95 HIS A O 1
ATOM 778 N N . TRP A 1 96 ? -5.328 -8.004 -11.697 1.00 53.72 96 TRP A N 1
ATOM 779 C CA . TRP A 1 96 ? -5.568 -7.757 -13.120 1.00 53.72 96 TRP A CA 1
ATOM 780 C C . TRP A 1 96 ? -4.320 -8.080 -13.966 1.00 53.72 96 TRP A C 1
ATOM 782 O O . TRP A 1 96 ? -3.422 -7.263 -14.136 1.00 53.72 96 TRP A O 1
ATOM 792 N N . GLY A 1 97 ? -4.243 -9.315 -14.478 1.00 51.78 97 GLY A N 1
ATOM 793 C CA . GLY A 1 97 ? -3.090 -9.807 -15.245 1.00 51.78 97 GLY A CA 1
ATOM 794 C C . GLY A 1 97 ? -2.992 -11.326 -15.451 1.00 51.78 97 GLY A C 1
ATOM 795 O O . GLY A 1 97 ? -2.071 -11.778 -16.126 1.00 51.78 97 GLY A O 1
ATOM 796 N N . GLY A 1 98 ? -3.914 -12.132 -14.911 1.00 45.34 98 GLY A N 1
ATOM 797 C CA . GLY A 1 98 ? -4.177 -13.485 -15.420 1.00 45.34 98 GLY A CA 1
ATOM 798 C C . GLY A 1 98 ? -3.249 -14.630 -14.986 1.00 45.34 98 GLY A C 1
ATOM 799 O O . GLY A 1 98 ? -3.371 -15.710 -15.566 1.00 45.34 98 GLY A O 1
ATOM 800 N N . GLN A 1 99 ? -2.396 -14.465 -13.970 1.00 52.34 99 GLN A N 1
ATOM 801 C CA . GLN A 1 99 ? -1.724 -15.598 -13.294 1.00 52.34 99 GLN A CA 1
ATOM 802 C C . GLN A 1 99 ? -2.002 -15.562 -11.793 1.00 52.34 99 GLN A C 1
ATOM 804 O O . GLN A 1 99 ? -2.214 -14.459 -11.286 1.00 52.34 99 GLN A O 1
ATOM 809 N N . ASP A 1 100 ? -1.972 -16.740 -11.159 1.00 56.59 100 ASP A N 1
ATOM 810 C CA . ASP A 1 100 ? -2.295 -17.093 -9.763 1.00 56.59 100 ASP A CA 1
ATOM 811 C C . ASP A 1 100 ? -2.137 -15.958 -8.743 1.00 56.59 100 ASP A C 1
ATOM 813 O O . ASP A 1 100 ? -1.225 -15.141 -8.838 1.00 56.59 100 ASP A O 1
ATOM 817 N N . GLY A 1 101 ? -3.102 -15.858 -7.825 1.00 68.19 101 GLY A N 1
ATOM 818 C CA . GLY A 1 101 ? -3.317 -14.728 -6.914 1.00 68.19 101 GLY A CA 1
ATOM 819 C C . GLY A 1 101 ? -2.121 -14.297 -6.072 1.00 68.19 101 GLY A C 1
ATOM 820 O O . GLY A 1 101 ? -1.052 -14.893 -6.095 1.00 68.19 101 GLY A O 1
ATOM 821 N N . CYS A 1 102 ? -2.350 -13.271 -5.259 1.00 83.50 102 CYS A N 1
ATOM 822 C CA . CYS A 1 102 ? -1.602 -13.064 -4.022 1.00 83.50 102 CYS A CA 1
ATOM 823 C C . CYS A 1 102 ? -2.455 -13.650 -2.879 1.00 83.50 102 CYS A C 1
ATOM 825 O O . CYS A 1 102 ? -3.128 -12.877 -2.188 1.00 83.50 102 CYS A O 1
ATOM 827 N N . PRO A 1 103 ? -2.612 -14.993 -2.779 1.00 85.81 103 PRO A N 1
ATOM 828 C CA . PRO A 1 103 ? -3.540 -15.616 -1.840 1.00 85.81 103 PRO A CA 1
ATOM 829 C C . PRO A 1 103 ? -3.241 -15.261 -0.385 1.00 85.81 103 PRO A C 1
ATOM 831 O O . PRO A 1 103 ? -4.186 -15.023 0.365 1.00 85.81 103 PRO A O 1
ATOM 834 N N . ALA A 1 104 ? -1.968 -15.171 0.012 1.00 89.38 104 ALA A N 1
ATOM 835 C CA . ALA A 1 104 ? -1.613 -14.844 1.390 1.00 89.38 104 ALA A CA 1
ATOM 836 C C . ALA A 1 104 ? -1.962 -13.385 1.715 1.00 89.38 104 ALA A C 1
ATOM 838 O O . ALA A 1 104 ? -2.595 -13.108 2.737 1.00 89.38 104 ALA A O 1
ATOM 839 N N . ALA A 1 105 ? -1.634 -12.447 0.817 1.00 92.06 105 ALA A N 1
ATOM 840 C CA . ALA A 1 105 ? -2.024 -11.050 0.976 1.00 92.06 105 ALA A CA 1
ATOM 841 C C . ALA A 1 105 ? -3.551 -10.882 0.953 1.00 92.06 105 ALA A C 1
ATOM 843 O O . ALA A 1 105 ? -4.090 -10.065 1.698 1.00 92.06 105 ALA A O 1
ATOM 844 N N . LEU A 1 106 ? -4.264 -11.660 0.132 1.00 89.44 106 LEU A N 1
ATOM 845 C CA . LEU A 1 106 ? -5.723 -11.619 0.065 1.00 89.44 106 LEU A CA 1
ATOM 846 C C . LEU A 1 106 ? -6.378 -12.166 1.341 1.00 89.44 106 LEU A C 1
ATOM 848 O O . LEU A 1 106 ? -7.334 -11.560 1.825 1.00 89.44 106 LEU A O 1
ATOM 852 N N . ASP A 1 107 ? -5.879 -13.272 1.900 1.00 89.94 107 ASP A N 1
ATOM 853 C CA . ASP A 1 107 ? -6.377 -13.812 3.171 1.00 89.94 107 ASP A CA 1
ATOM 854 C C . ASP A 1 107 ? -6.191 -12.800 4.307 1.00 89.94 107 ASP A C 1
ATOM 856 O O . ASP A 1 107 ? -7.142 -12.470 5.019 1.00 89.94 107 ASP A O 1
ATOM 860 N N . LEU A 1 108 ? -4.995 -12.214 4.417 1.00 93.12 108 LEU A N 1
ATOM 861 C CA . LEU A 1 108 ? -4.727 -11.175 5.407 1.00 93.12 108 LEU A CA 1
ATOM 862 C C . LEU A 1 108 ? -5.626 -9.947 5.198 1.00 93.12 108 LEU A C 1
ATOM 864 O O . LEU A 1 108 ? -6.205 -9.436 6.156 1.00 93.12 108 LEU A O 1
ATOM 868 N N . ALA A 1 109 ? -5.811 -9.499 3.954 1.00 92.50 109 ALA A N 1
ATOM 869 C CA . ALA A 1 109 ? -6.698 -8.383 3.642 1.00 92.50 109 ALA A CA 1
ATOM 870 C C . ALA A 1 109 ? -8.158 -8.665 4.037 1.00 92.50 109 ALA A C 1
ATOM 872 O O . ALA A 1 109 ? -8.828 -7.780 4.568 1.00 92.50 109 ALA A O 1
ATOM 873 N N . ARG A 1 110 ? -8.643 -9.901 3.861 1.00 89.94 110 ARG A N 1
ATOM 874 C CA . ARG A 1 110 ? -9.979 -10.325 4.316 1.00 89.94 110 ARG A CA 1
ATOM 875 C C . ARG A 1 110 ? -10.106 -10.296 5.839 1.00 89.94 110 ARG A C 1
ATOM 877 O O . ARG A 1 110 ? -11.134 -9.852 6.347 1.00 89.94 110 ARG A O 1
ATOM 884 N N . ARG A 1 111 ? -9.070 -10.711 6.578 1.00 92.50 111 ARG A N 1
ATOM 885 C CA . ARG A 1 111 ? -9.042 -10.608 8.052 1.00 92.50 111 ARG A CA 1
ATOM 886 C C . ARG A 1 111 ? -9.066 -9.154 8.520 1.00 92.50 111 ARG A C 1
ATOM 888 O O . ARG A 1 111 ? -9.801 -8.827 9.449 1.00 92.50 111 ARG A O 1
ATOM 895 N N . ILE A 1 112 ? -8.308 -8.281 7.851 1.00 93.75 112 ILE A N 1
ATOM 896 C CA . ILE A 1 112 ? -8.307 -6.835 8.116 1.00 93.75 112 ILE A CA 1
ATOM 897 C C . ILE A 1 112 ? -9.695 -6.239 7.858 1.00 93.75 112 ILE A C 1
ATOM 899 O O . ILE A 1 112 ? -10.195 -5.485 8.692 1.00 93.75 112 ILE A O 1
ATOM 903 N N . ASP A 1 113 ? -10.340 -6.597 6.747 1.00 90.62 113 ASP A N 1
ATOM 904 C CA . ASP A 1 113 ? -11.691 -6.131 6.430 1.00 90.62 113 ASP A CA 1
ATOM 905 C C . ASP A 1 113 ? -12.720 -6.620 7.459 1.00 90.62 113 ASP A C 1
ATOM 907 O O . ASP A 1 113 ? -13.529 -5.826 7.936 1.00 90.62 113 ASP A O 1
ATOM 911 N N . ALA A 1 114 ? -12.660 -7.892 7.864 1.00 89.31 114 ALA A N 1
ATOM 912 C CA . ALA A 1 114 ? -13.542 -8.443 8.893 1.00 89.31 114 ALA A CA 1
ATOM 913 C C . ALA A 1 114 ? -13.376 -7.724 10.243 1.00 89.31 114 ALA A C 1
ATOM 915 O O . ALA A 1 114 ? -14.370 -7.367 10.876 1.00 89.31 114 ALA A O 1
ATOM 916 N N . LEU A 1 115 ? -12.133 -7.452 10.659 1.00 92.25 115 LEU A N 1
ATOM 917 C CA . LEU A 1 115 ? -11.850 -6.670 11.863 1.00 92.25 115 LEU A CA 1
ATOM 918 C C . LEU A 1 115 ? -12.365 -5.230 11.731 1.00 92.25 115 LEU A C 1
ATOM 920 O O . LEU A 1 115 ? -12.997 -4.723 12.653 1.00 92.25 115 LEU A O 1
ATOM 924 N N . SER A 1 116 ? -12.130 -4.579 10.589 1.00 90.56 116 SER A N 1
ATOM 925 C CA . SER A 1 116 ? -12.604 -3.217 10.314 1.00 90.56 116 SER A CA 1
ATOM 926 C C . SER A 1 116 ? -14.125 -3.112 10.425 1.00 90.56 116 SER A C 1
ATOM 928 O O . SER A 1 116 ? -14.623 -2.181 11.060 1.00 90.56 116 SER A O 1
ATOM 930 N N . LEU A 1 117 ? -14.851 -4.062 9.830 1.00 85.50 117 LEU A N 1
ATOM 931 C CA . LEU A 1 117 ? -16.311 -4.128 9.899 1.00 85.50 117 LEU A CA 1
ATOM 932 C C . LEU A 1 117 ? -16.783 -4.340 11.335 1.00 85.50 117 LEU A C 1
ATOM 934 O O . LEU A 1 117 ? -17.614 -3.574 11.811 1.00 85.50 117 LEU A O 1
ATOM 938 N N . ALA A 1 118 ? -16.202 -5.305 12.053 1.00 89.00 118 ALA A N 1
ATOM 939 C CA . ALA A 1 118 ? -16.553 -5.560 13.446 1.00 89.00 118 ALA A CA 1
ATOM 940 C C . ALA A 1 118 ? -16.327 -4.317 14.324 1.00 89.00 118 ALA A C 1
ATOM 942 O O . ALA A 1 118 ? -17.216 -3.924 15.074 1.00 89.00 118 ALA A O 1
ATOM 943 N N . LEU A 1 119 ? -15.181 -3.639 14.189 1.00 90.75 119 LEU A N 1
ATOM 944 C CA . LEU A 1 119 ? -14.899 -2.384 14.897 1.00 90.75 119 LEU A CA 1
ATOM 945 C C . LEU A 1 119 ? -15.913 -1.286 14.529 1.00 90.75 119 LEU A C 1
ATOM 947 O O . LEU A 1 119 ? -16.350 -0.527 15.396 1.00 90.75 119 LEU A O 1
ATOM 951 N N . GLY A 1 120 ? -16.296 -1.198 13.252 1.00 86.50 120 GLY A N 1
ATOM 952 C CA . GLY A 1 120 ? -17.333 -0.288 12.763 1.00 86.50 120 GLY A CA 1
ATOM 953 C C . GLY A 1 120 ? -18.692 -0.544 13.415 1.00 86.50 120 GLY A C 1
ATOM 954 O O . GLY A 1 120 ? -19.271 0.378 13.983 1.00 86.50 120 GLY A O 1
ATOM 955 N N . GLU A 1 121 ? -19.152 -1.796 13.424 1.00 87.69 121 GLU A N 1
ATOM 956 C CA . GLU A 1 121 ? -20.421 -2.199 14.039 1.00 87.69 121 GLU A CA 1
ATOM 957 C C . GLU A 1 121 ? -20.465 -1.882 15.539 1.00 87.69 121 GLU A C 1
ATOM 959 O O . GLU A 1 121 ? -21.462 -1.346 16.028 1.00 87.69 121 GLU A O 1
ATOM 964 N N . GLN A 1 122 ? -19.381 -2.157 16.277 1.00 92.38 122 GLN A N 1
ATOM 965 C CA . GLN A 1 122 ? -19.319 -1.812 17.702 1.00 92.38 122 GLN A CA 1
ATOM 966 C C . GLN A 1 122 ? -19.358 -0.298 17.917 1.00 92.38 122 GLN A C 1
ATOM 968 O O . GLN A 1 122 ? -20.040 0.198 18.817 1.00 92.38 122 GLN A O 1
ATOM 973 N N . ARG A 1 123 ? -18.689 0.468 17.045 1.00 91.00 123 ARG A N 1
ATOM 974 C CA . ARG A 1 123 ? -18.730 1.931 17.097 1.00 91.00 123 ARG A CA 1
ATOM 975 C C . ARG A 1 123 ? -20.134 2.476 16.835 1.00 91.00 123 ARG A C 1
ATOM 977 O O . ARG A 1 123 ? -20.541 3.402 17.534 1.00 91.00 123 ARG A O 1
ATOM 984 N N . GLU A 1 124 ? -20.857 1.920 15.865 1.00 87.06 124 GLU A N 1
ATOM 985 C CA . GLU A 1 124 ? -22.238 2.304 15.533 1.00 87.06 124 GLU A CA 1
ATOM 986 C C . GLU A 1 124 ? -23.216 2.004 16.673 1.00 87.06 124 GLU A C 1
ATOM 988 O O . GLU A 1 124 ? -24.088 2.819 16.967 1.00 87.06 124 GLU A O 1
ATOM 993 N N . ARG A 1 125 ? -23.031 0.874 17.364 1.00 93.06 125 ARG A N 1
ATOM 994 C CA . ARG A 1 125 ? -23.819 0.494 18.550 1.00 93.06 125 ARG A CA 1
ATOM 995 C C . ARG A 1 125 ? -23.421 1.255 19.818 1.00 93.06 125 ARG A C 1
ATOM 997 O O . ARG A 1 125 ? -24.058 1.080 20.851 1.00 93.06 125 ARG A O 1
ATOM 1004 N N . ASN A 1 126 ? -22.385 2.096 19.745 1.00 94.06 126 ASN A N 1
ATOM 1005 C CA . ASN A 1 126 ? -21.755 2.747 20.892 1.00 94.06 126 ASN A CA 1
ATOM 1006 C C . ASN A 1 126 ? -21.305 1.742 21.981 1.00 94.06 126 ASN A C 1
ATOM 1008 O O . ASN A 1 126 ? -21.291 2.075 23.165 1.00 94.06 126 ASN A O 1
ATOM 1012 N N . ASP A 1 127 ? -20.909 0.532 21.575 1.00 96.25 127 ASP A N 1
ATOM 1013 C CA . ASP A 1 127 ? -20.404 -0.523 22.456 1.00 96.25 127 ASP A CA 1
ATOM 1014 C C . ASP A 1 127 ? -18.872 -0.461 22.543 1.00 96.25 127 ASP A C 1
ATOM 1016 O O . ASP A 1 127 ? -18.139 -1.011 21.718 1.00 96.25 127 ASP A O 1
ATOM 1020 N N . MET A 1 128 ? -18.371 0.255 23.548 1.00 96.19 128 MET A N 1
ATOM 1021 C CA . MET A 1 128 ? -16.932 0.393 23.767 1.00 96.19 128 MET A CA 1
ATOM 1022 C C . MET A 1 128 ? -16.289 -0.899 24.273 1.00 96.19 128 MET A C 1
ATOM 1024 O O . MET A 1 128 ? -15.170 -1.206 23.873 1.00 96.19 128 MET A O 1
ATOM 1028 N N . ALA A 1 129 ? -16.986 -1.667 25.112 1.00 96.75 129 ALA A N 1
ATOM 1029 C CA . ALA A 1 129 ? -16.455 -2.910 25.663 1.00 96.75 129 ALA A CA 1
ATOM 1030 C C . ALA A 1 129 ? -16.252 -3.950 24.551 1.00 96.75 129 ALA A C 1
ATOM 1032 O O . ALA A 1 129 ? -15.171 -4.532 24.439 1.00 96.75 129 ALA A O 1
ATOM 1033 N N . GLY A 1 130 ? -17.243 -4.103 23.667 1.00 96.50 130 GLY A N 1
ATOM 1034 C CA . GLY A 1 130 ? -17.125 -4.933 22.470 1.00 96.50 130 GLY A CA 1
ATOM 1035 C C . GLY A 1 130 ? -16.010 -4.458 21.533 1.00 96.50 130 GLY A C 1
ATOM 1036 O O . GLY A 1 130 ? -15.273 -5.274 20.981 1.00 96.50 130 GLY A O 1
ATOM 1037 N N . PHE A 1 131 ? -15.822 -3.141 21.385 1.00 95.94 131 PHE A N 1
ATOM 1038 C CA . PHE A 1 131 ? -14.719 -2.582 20.595 1.00 95.94 131 PHE A CA 1
ATOM 1039 C C . PHE A 1 131 ? -13.346 -2.924 21.197 1.00 95.94 131 PHE A C 1
ATOM 1041 O O . PHE A 1 131 ? -12.442 -3.330 20.467 1.00 95.94 131 PHE A O 1
ATOM 1048 N N . VAL A 1 132 ? -13.187 -2.801 22.519 1.00 96.75 132 VAL A N 1
ATOM 1049 C CA . VAL A 1 132 ? -11.951 -3.157 23.237 1.00 96.75 132 VAL A CA 1
ATOM 1050 C C . VAL A 1 132 ? -11.639 -4.644 23.079 1.00 96.75 132 VAL A C 1
ATOM 1052 O O . VAL A 1 132 ? -10.513 -5.002 22.738 1.00 96.75 132 VAL A O 1
ATOM 1055 N N . GLN A 1 133 ? -12.642 -5.515 23.211 1.00 96.44 133 GLN A N 1
ATOM 1056 C CA . GLN A 1 133 ? -12.466 -6.960 23.055 1.00 96.44 133 GLN A CA 1
ATOM 1057 C C . GLN A 1 133 ? -11.857 -7.344 21.693 1.00 96.44 133 GLN A C 1
ATOM 1059 O O . GLN A 1 133 ? -11.071 -8.291 21.609 1.00 96.44 133 GLN A O 1
ATOM 1064 N N . LEU A 1 134 ? -12.149 -6.592 20.626 1.00 95.75 134 LEU A N 1
ATOM 1065 C CA . LEU A 1 134 ? -11.608 -6.856 19.288 1.00 95.75 134 LEU A CA 1
ATOM 1066 C C . LEU A 1 134 ? -10.086 -6.638 19.188 1.00 95.75 134 LEU A C 1
ATOM 1068 O O . LEU A 1 134 ? -9.433 -7.336 18.406 1.00 95.75 134 LEU A O 1
ATOM 1072 N N . PHE A 1 135 ? -9.490 -5.772 20.019 1.00 95.12 135 PHE A N 1
ATOM 1073 C CA . PHE A 1 135 ? -8.025 -5.630 20.129 1.00 95.12 135 PHE A CA 1
ATOM 1074 C C . PHE A 1 135 ? -7.345 -6.862 20.749 1.00 95.12 135 PHE A C 1
ATOM 1076 O O . PHE A 1 135 ? -6.128 -7.038 20.636 1.00 95.12 135 PHE A O 1
ATOM 1083 N N . HIS A 1 136 ? -8.123 -7.741 21.380 1.00 94.06 136 HIS A N 1
ATOM 1084 C CA . HIS A 1 136 ? -7.665 -8.968 22.030 1.00 94.06 136 HIS A CA 1
ATOM 1085 C C . HIS A 1 136 ? -7.982 -10.236 21.225 1.00 94.06 136 HIS A C 1
ATOM 1087 O O . HIS A 1 136 ? -7.892 -11.348 21.740 1.00 94.06 136 HIS A O 1
ATOM 1093 N N . THR A 1 137 ? -8.319 -10.092 19.942 1.00 93.62 137 THR A N 1
ATOM 1094 C CA . THR A 1 137 ? -8.472 -11.236 19.035 1.00 93.62 137 THR A CA 1
ATOM 1095 C C . THR A 1 137 ? -7.157 -12.008 18.869 1.00 93.62 137 THR A C 1
ATOM 1097 O O . THR A 1 137 ? -6.075 -11.426 18.836 1.00 93.62 137 THR A O 1
ATOM 1100 N N . ALA A 1 138 ? -7.252 -13.337 18.750 1.00 92.19 138 ALA A N 1
ATOM 1101 C CA . ALA A 1 138 ? -6.108 -14.251 18.875 1.00 92.19 138 ALA A CA 1
ATOM 1102 C C . ALA A 1 138 ? -4.987 -14.041 17.842 1.00 92.19 138 ALA A C 1
ATOM 1104 O O . ALA A 1 138 ? -3.831 -14.344 18.117 1.00 92.19 138 ALA A O 1
ATOM 1105 N N . TRP A 1 139 ? -5.317 -13.535 16.653 1.00 92.88 139 TRP A N 1
ATOM 1106 C CA . TRP A 1 139 ? -4.332 -13.293 15.596 1.00 92.88 139 TRP A CA 1
ATOM 1107 C C . TRP A 1 139 ? -3.620 -11.937 15.737 1.00 92.88 139 TRP A C 1
ATOM 1109 O O . TRP A 1 139 ? -2.599 -11.719 15.087 1.00 92.88 139 TRP A O 1
ATOM 1119 N N . LEU A 1 140 ? -4.125 -11.044 16.598 1.00 95.50 140 LEU A N 1
ATOM 1120 C CA . LEU A 1 140 ? -3.446 -9.807 16.960 1.00 95.50 140 LEU A CA 1
ATOM 1121 C C . LEU A 1 140 ? -2.482 -10.074 18.118 1.00 95.50 140 LEU A C 1
ATOM 1123 O O . LEU A 1 140 ? -2.870 -10.453 19.225 1.00 95.50 140 LEU A O 1
ATOM 1127 N N . THR A 1 141 ? -1.208 -9.832 17.858 1.00 95.00 141 THR A N 1
ATOM 1128 C CA . THR A 1 141 ? -0.115 -9.879 18.837 1.00 95.00 141 THR A CA 1
ATOM 1129 C C . THR A 1 141 ? 0.283 -8.474 19.278 1.00 95.00 141 THR A C 1
ATOM 1131 O O . THR A 1 141 ? -0.073 -7.492 18.623 1.00 95.00 141 THR A O 1
ATOM 1134 N N . ASP A 1 142 ? 1.074 -8.368 20.344 1.00 95.56 142 ASP A N 1
ATOM 1135 C CA . ASP A 1 142 ? 1.548 -7.077 20.863 1.00 95.56 142 ASP A CA 1
ATOM 1136 C C . ASP A 1 142 ? 2.343 -6.287 19.821 1.00 95.56 142 ASP A C 1
ATOM 1138 O O . ASP A 1 142 ? 2.289 -5.065 19.790 1.00 95.56 142 ASP A O 1
ATOM 1142 N N . GLU A 1 143 ? 2.989 -6.972 18.884 1.00 95.25 143 GLU A N 1
ATOM 1143 C CA . GLU A 1 143 ? 3.698 -6.360 17.761 1.00 95.25 143 GLU A CA 1
ATOM 1144 C C . GLU A 1 143 ? 2.820 -5.475 16.874 1.00 95.25 143 GLU A C 1
ATOM 1146 O O . GLU A 1 143 ? 3.297 -4.488 16.318 1.00 95.25 143 GLU A O 1
ATOM 1151 N N . HIS A 1 144 ? 1.519 -5.756 16.791 1.00 97.00 144 HIS A N 1
ATOM 1152 C CA . HIS A 1 144 ? 0.581 -4.901 16.064 1.00 97.00 144 HIS A CA 1
ATOM 1153 C C . HIS A 1 144 ? 0.362 -3.545 16.754 1.00 97.00 144 HIS A C 1
ATOM 1155 O O . HIS A 1 144 ? -0.159 -2.614 16.146 1.00 97.00 144 HIS A O 1
ATOM 1161 N N . PHE A 1 145 ? 0.791 -3.411 18.007 1.00 96.81 145 PHE A N 1
ATOM 1162 C CA . PHE A 1 145 ? 0.715 -2.197 18.813 1.00 96.81 145 PHE A CA 1
ATOM 1163 C C . PHE A 1 145 ? 2.081 -1.516 18.954 1.00 96.81 145 PHE A C 1
ATOM 1165 O O . PHE A 1 145 ? 2.249 -0.610 19.770 1.00 96.81 145 PHE A O 1
ATOM 1172 N N . LYS A 1 146 ? 3.078 -1.921 18.159 1.00 95.50 146 LYS A N 1
ATOM 1173 C CA . LYS A 1 146 ? 4.400 -1.299 18.174 1.00 95.50 146 LYS A CA 1
ATOM 1174 C C . LYS A 1 146 ? 4.379 0.044 17.448 1.00 95.50 146 LYS A C 1
ATOM 1176 O O . LYS A 1 146 ? 3.961 0.138 16.296 1.00 95.50 146 LYS A O 1
ATOM 1181 N N . ASN A 1 147 ? 4.882 1.082 18.110 1.00 92.12 147 ASN A N 1
ATOM 1182 C CA . ASN A 1 147 ? 5.140 2.381 17.503 1.00 92.12 147 ASN A CA 1
ATOM 1183 C C . ASN A 1 147 ? 6.509 2.902 17.977 1.00 92.12 147 ASN A C 1
ATOM 1185 O O . ASN A 1 147 ? 6.633 3.234 19.156 1.00 92.12 147 ASN A O 1
ATOM 1189 N N . PRO A 1 148 ? 7.519 2.997 17.091 1.00 86.19 148 PRO A N 1
ATOM 1190 C CA . PRO A 1 148 ? 8.859 3.476 17.444 1.00 86.19 148 PRO A CA 1
ATOM 1191 C C . PRO A 1 148 ? 8.904 4.901 18.013 1.00 86.19 148 PRO A C 1
ATOM 1193 O O . PRO A 1 148 ? 9.842 5.244 18.726 1.00 86.19 148 PRO A O 1
ATOM 1196 N N . GLU A 1 149 ? 7.909 5.737 17.708 1.00 85.31 149 GLU A N 1
ATOM 1197 C CA . GLU A 1 149 ? 7.840 7.120 18.193 1.00 85.31 149 GLU A CA 1
ATOM 1198 C C . GLU A 1 149 ? 7.255 7.216 19.615 1.00 85.31 149 GLU A C 1
ATOM 1200 O O . GLU A 1 149 ? 7.387 8.247 20.281 1.00 85.31 149 GLU A O 1
ATOM 1205 N N . LEU A 1 150 ? 6.609 6.152 20.107 1.00 86.69 150 LEU A N 1
ATOM 1206 C CA . LEU A 1 150 ? 6.048 6.114 21.453 1.00 86.69 150 LEU A CA 1
ATOM 1207 C C . LEU A 1 150 ? 7.063 5.545 22.443 1.00 86.69 150 LEU A C 1
ATOM 1209 O O . LEU A 1 150 ? 7.686 4.515 22.218 1.00 86.69 150 LEU A O 1
ATOM 1213 N N . LYS A 1 151 ? 7.155 6.183 23.614 1.00 86.56 151 LYS A N 1
ATOM 1214 C CA . LYS A 1 151 ? 7.901 5.630 24.758 1.00 86.56 151 LYS A CA 1
ATOM 1215 C C . LYS A 1 151 ? 7.210 4.415 25.381 1.00 86.56 151 LYS A C 1
ATOM 1217 O O . LYS A 1 151 ? 7.831 3.681 26.141 1.00 86.56 151 LYS A O 1
ATOM 1222 N N . LEU A 1 152 ? 5.915 4.252 25.115 1.00 89.00 152 LEU A N 1
ATOM 1223 C CA . LEU A 1 152 ? 5.115 3.159 25.642 1.00 89.00 152 LEU A CA 1
ATOM 1224 C C . LEU A 1 152 ? 5.419 1.877 24.859 1.00 89.00 152 LEU A C 1
ATOM 1226 O O . LEU A 1 152 ? 5.383 1.881 23.631 1.00 89.00 152 LEU A O 1
ATOM 1230 N N . GLY A 1 153 ? 5.698 0.786 25.572 1.00 92.38 153 GLY A N 1
ATOM 1231 C CA . GLY A 1 153 ? 5.914 -0.518 24.947 1.00 92.38 153 GLY A CA 1
ATOM 1232 C C . GLY A 1 153 ? 4.642 -1.063 24.271 1.00 92.38 153 GLY A C 1
ATOM 1233 O O . GLY A 1 153 ? 3.537 -0.676 24.661 1.00 92.38 153 GLY A O 1
ATOM 1234 N N . PRO A 1 154 ? 4.764 -1.994 23.304 1.00 93.81 154 PRO A N 1
ATOM 1235 C CA . PRO A 1 154 ? 3.619 -2.492 22.537 1.00 93.81 154 PRO A CA 1
ATOM 1236 C C . PRO A 1 154 ? 2.544 -3.165 23.410 1.00 93.81 154 PRO A C 1
ATOM 1238 O O . PRO A 1 154 ? 1.359 -2.862 23.276 1.00 93.81 154 PRO A O 1
ATOM 1241 N N . ALA A 1 155 ? 2.960 -3.998 24.372 1.00 94.75 155 ALA A N 1
ATOM 1242 C CA . ALA A 1 155 ? 2.059 -4.641 25.333 1.00 94.75 155 ALA A CA 1
ATOM 1243 C C . ALA A 1 155 ? 1.292 -3.613 26.181 1.00 94.75 155 ALA A C 1
ATOM 1245 O O . ALA A 1 155 ? 0.079 -3.713 26.331 1.00 94.75 155 ALA A O 1
ATOM 1246 N N . ALA A 1 156 ? 1.976 -2.570 26.657 1.00 94.94 156 ALA A N 1
ATOM 1247 C CA . ALA A 1 156 ? 1.357 -1.526 27.468 1.00 94.94 156 ALA A CA 1
ATOM 1248 C C . ALA A 1 156 ? 0.382 -0.651 26.656 1.00 94.94 156 ALA A C 1
ATOM 1250 O O . ALA A 1 156 ? -0.654 -0.236 27.173 1.00 94.94 156 ALA A O 1
ATOM 1251 N N . LEU A 1 157 ? 0.659 -0.398 25.368 1.00 95.44 157 LEU A N 1
ATOM 1252 C CA . LEU A 1 157 ? -0.294 0.290 24.489 1.00 95.44 157 LEU A CA 1
ATOM 1253 C C . L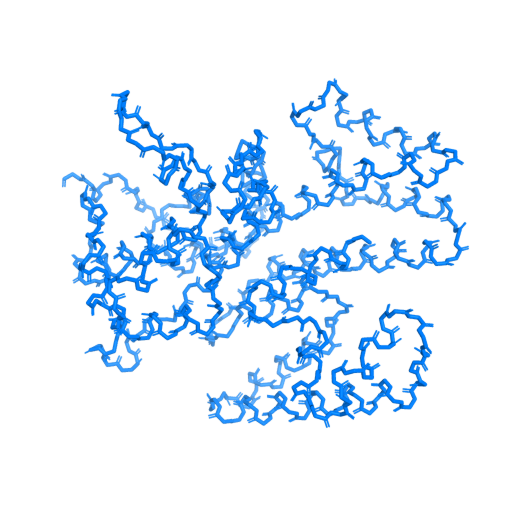EU A 1 157 ? -1.547 -0.559 24.260 1.00 95.44 157 LEU A C 1
ATOM 1255 O O . LEU A 1 157 ? -2.657 -0.029 24.304 1.00 95.44 157 LEU A O 1
ATOM 1259 N N . ARG A 1 158 ? -1.386 -1.870 24.061 1.00 95.44 158 ARG A N 1
ATOM 1260 C CA . ARG A 1 158 ? -2.516 -2.796 23.959 1.00 95.44 158 ARG A CA 1
ATOM 1261 C C . ARG A 1 158 ? -3.325 -2.817 25.253 1.00 95.44 158 ARG A C 1
ATOM 1263 O O . ARG A 1 158 ? -4.538 -2.653 25.212 1.00 95.44 158 ARG A O 1
ATOM 1270 N N . GLU A 1 159 ? -2.661 -2.949 26.395 1.00 94.44 159 GLU A N 1
ATOM 1271 C CA . GLU A 1 159 ? -3.297 -2.991 27.713 1.00 94.44 159 GLU A CA 1
ATOM 1272 C C . GLU A 1 159 ? -4.031 -1.687 28.052 1.00 94.44 159 GLU A C 1
ATOM 1274 O O . GLU A 1 159 ? -5.114 -1.732 28.631 1.00 94.44 159 GLU A O 1
ATOM 1279 N N . SER A 1 160 ? -3.540 -0.529 27.592 1.00 95.00 160 SER A N 1
ATOM 1280 C CA . SER A 1 160 ? -4.246 0.747 27.785 1.00 95.00 160 SER A CA 1
ATOM 1281 C C . SER A 1 160 ? -5.655 0.775 27.177 1.00 95.00 160 SER A C 1
ATOM 1283 O O . SER A 1 160 ? -6.493 1.548 27.638 1.00 95.00 160 SER A O 1
ATOM 1285 N N . THR A 1 161 ? -5.957 -0.091 26.198 1.00 96.00 161 THR A N 1
ATOM 1286 C CA . THR A 1 161 ? -7.312 -0.196 25.635 1.00 96.00 161 THR A CA 1
ATOM 1287 C C . THR A 1 161 ? -8.326 -0.710 26.660 1.00 96.00 161 THR A C 1
ATOM 1289 O O . THR A 1 161 ? -9.468 -0.259 26.644 1.00 96.00 161 THR A O 1
ATOM 1292 N N . ASN A 1 162 ? -7.904 -1.548 27.617 1.00 95.44 162 ASN A N 1
ATOM 1293 C CA . ASN A 1 162 ? -8.759 -2.046 28.703 1.00 95.44 162 ASN A CA 1
ATOM 1294 C C . ASN A 1 162 ? -9.156 -0.957 29.705 1.00 95.44 162 ASN A C 1
ATOM 1296 O O . ASN A 1 162 ? -10.127 -1.114 30.443 1.00 95.44 162 ASN A O 1
ATOM 1300 N N . HIS A 1 163 ? -8.408 0.145 29.735 1.00 94.69 163 HIS A N 1
ATOM 1301 C CA . HIS A 1 163 ? -8.635 1.271 30.636 1.00 94.69 163 HIS A CA 1
ATOM 1302 C C . HIS A 1 163 ? -9.282 2.474 29.939 1.00 94.69 163 HIS A C 1
ATOM 1304 O O . HIS A 1 163 ? -9.382 3.543 30.541 1.00 94.69 163 HIS A O 1
ATOM 1310 N N . ALA A 1 164 ? -9.718 2.321 28.685 1.00 95.31 164 ALA A N 1
ATOM 1311 C CA . ALA A 1 164 ? -10.394 3.382 27.955 1.00 95.31 164 ALA A CA 1
ATOM 1312 C C . ALA A 1 164 ? -11.727 3.744 28.628 1.00 95.31 164 ALA A C 1
ATOM 1314 O O . ALA A 1 164 ? -12.586 2.890 28.841 1.00 95.31 164 ALA A O 1
ATOM 1315 N N . MET A 1 165 ? -11.906 5.027 28.940 1.00 94.88 165 MET A N 1
ATOM 1316 C CA . MET A 1 165 ? -13.139 5.570 29.524 1.00 94.88 165 MET A CA 1
ATOM 1317 C C . MET A 1 165 ? -13.984 6.304 28.479 1.00 94.88 165 MET A C 1
ATOM 1319 O O . MET A 1 165 ? -15.188 6.495 28.649 1.00 94.88 165 MET A O 1
ATOM 1323 N N . GLN A 1 166 ? -13.355 6.727 27.384 1.00 95.38 166 GLN A N 1
ATOM 1324 C CA . GLN A 1 166 ? -13.983 7.440 26.280 1.00 95.38 166 GLN A CA 1
ATOM 1325 C C . GLN A 1 166 ? -13.391 6.992 24.939 1.00 95.38 166 GLN A C 1
ATOM 1327 O O . GLN A 1 166 ? -12.249 6.551 24.840 1.00 95.38 166 GLN A O 1
ATOM 1332 N N . TRP A 1 167 ? -14.141 7.193 23.852 1.00 92.44 167 TRP A N 1
ATOM 1333 C CA . TRP A 1 167 ? -13.699 6.839 22.495 1.00 92.44 167 TRP A CA 1
ATOM 1334 C C . TRP A 1 167 ? -12.391 7.517 22.066 1.00 92.44 167 TRP A C 1
ATOM 1336 O O . TRP A 1 167 ? -11.680 6.989 21.212 1.00 92.44 167 TRP A O 1
ATOM 1346 N N . GLY A 1 168 ? -12.079 8.683 22.642 1.00 93.56 168 GLY A N 1
ATOM 1347 C CA . GLY A 1 168 ? -10.822 9.390 22.400 1.00 93.56 168 GLY A CA 1
ATOM 1348 C C . GLY A 1 168 ? -9.594 8.595 22.848 1.00 93.56 168 GLY A C 1
ATOM 1349 O O . GLY A 1 168 ? -8.579 8.622 22.154 1.00 93.56 168 GLY A O 1
ATOM 1350 N N . ASP A 1 169 ? -9.710 7.823 23.931 1.00 94.56 169 ASP A N 1
ATOM 1351 C CA . ASP A 1 169 ? -8.606 7.038 24.497 1.00 94.56 169 ASP A CA 1
ATOM 1352 C C . ASP A 1 169 ? -8.187 5.901 23.548 1.00 94.56 169 ASP A C 1
ATOM 1354 O O . ASP A 1 169 ? -7.023 5.512 23.481 1.00 94.56 169 ASP A O 1
ATOM 1358 N N . LEU A 1 170 ? -9.127 5.419 22.728 1.00 94.94 170 LEU A N 1
ATOM 1359 C CA . LEU A 1 170 ? -8.897 4.357 21.749 1.00 94.94 170 LEU A CA 1
ATOM 1360 C C . LEU A 1 170 ? -8.273 4.863 20.442 1.00 94.94 170 LEU A C 1
ATOM 1362 O O . LEU A 1 170 ? -7.835 4.051 19.625 1.00 94.94 170 LEU A O 1
ATOM 1366 N N . ALA A 1 171 ? -8.206 6.178 20.208 1.00 91.56 171 ALA A N 1
ATOM 1367 C CA . ALA A 1 171 ? -7.767 6.730 18.926 1.00 91.56 171 ALA A CA 1
ATOM 1368 C C . ALA A 1 171 ? -6.311 6.367 18.591 1.00 91.56 171 ALA A C 1
ATOM 1370 O O . ALA A 1 171 ? -6.018 5.965 17.460 1.00 91.56 171 ALA A O 1
ATOM 1371 N N . LEU A 1 172 ? -5.407 6.474 19.570 1.00 92.94 172 LEU A N 1
ATOM 1372 C CA . LEU A 1 172 ? -3.992 6.156 19.381 1.00 92.94 172 LEU A CA 1
ATOM 1373 C C . LEU A 1 172 ? -3.762 4.645 19.170 1.00 92.94 172 LEU A C 1
ATOM 1375 O O . LEU A 1 172 ? -3.203 4.309 18.124 1.00 92.94 172 LEU A O 1
ATOM 1379 N N . PRO A 1 173 ? -4.232 3.729 20.047 1.00 95.00 173 PRO A N 1
ATOM 1380 C CA . PRO A 1 173 ? -4.111 2.286 19.813 1.00 95.00 173 PRO A CA 1
ATOM 1381 C C . PRO A 1 173 ? -4.706 1.843 18.473 1.00 95.00 173 PRO A C 1
ATOM 1383 O O . PRO A 1 173 ? -4.073 1.087 17.740 1.00 95.00 173 PRO A O 1
ATOM 1386 N N . THR A 1 174 ? -5.877 2.377 18.099 1.00 93.75 174 THR A N 1
ATOM 1387 C CA . THR A 1 174 ? -6.510 2.095 16.796 1.00 93.75 174 THR A CA 1
ATOM 1388 C C . THR A 1 174 ? -5.607 2.512 15.636 1.00 93.75 174 THR A C 1
ATOM 1390 O O . THR A 1 174 ? -5.463 1.775 14.664 1.00 93.75 174 THR A O 1
ATOM 1393 N N . THR A 1 175 ? -4.992 3.695 15.727 1.00 91.19 175 THR A N 1
ATOM 1394 C CA . THR A 1 175 ? -4.110 4.226 14.678 1.00 91.19 175 THR A CA 1
ATOM 1395 C C . THR A 1 175 ? -2.831 3.401 14.549 1.00 91.19 175 THR A C 1
ATOM 1397 O O . THR A 1 175 ? -2.411 3.098 13.435 1.00 91.19 175 THR A O 1
ATOM 1400 N N . VAL A 1 176 ? -2.223 3.000 15.668 1.00 94.25 176 VAL A N 1
ATOM 1401 C CA . VAL A 1 176 ? -1.013 2.165 15.656 1.00 94.25 176 VAL A CA 1
ATOM 1402 C C . VAL A 1 176 ? -1.309 0.776 15.091 1.00 94.25 176 VAL A C 1
ATOM 1404 O O . VAL A 1 176 ? -0.574 0.312 14.217 1.00 94.25 176 VAL A O 1
ATOM 1407 N N . LEU A 1 177 ? -2.418 0.159 15.514 1.00 95.62 177 LEU A N 1
ATOM 1408 C CA . LEU A 1 177 ? -2.900 -1.110 14.966 1.00 95.62 177 LEU A CA 1
ATOM 1409 C C . LEU A 1 177 ? -3.087 -1.025 13.447 1.00 95.62 177 LEU A C 1
ATOM 1411 O O . LEU A 1 177 ? -2.593 -1.868 12.705 1.00 95.62 177 LEU A O 1
ATOM 1415 N N . LEU A 1 178 ? -3.755 0.030 12.980 1.00 92.38 178 LEU A N 1
ATOM 1416 C CA . LEU A 1 178 ? -3.991 0.295 11.561 1.00 92.38 178 LEU A CA 1
ATOM 1417 C C . LEU A 1 178 ? -2.711 0.335 10.729 1.00 92.38 178 LEU A C 1
ATOM 1419 O O . LEU A 1 178 ? -2.632 -0.291 9.672 1.00 92.38 178 LEU A O 1
ATOM 1423 N N . ILE A 1 179 ? -1.721 1.092 11.201 1.00 92.88 179 ILE A N 1
ATOM 1424 C CA . ILE A 1 179 ? -0.444 1.250 10.506 1.00 92.88 179 ILE A CA 1
ATOM 1425 C C . ILE A 1 179 ? 0.276 -0.098 10.436 1.00 92.88 179 ILE A C 1
ATOM 1427 O O . ILE A 1 179 ? 0.725 -0.482 9.358 1.00 92.88 179 ILE A O 1
ATOM 1431 N N . ASN A 1 180 ? 0.337 -0.844 11.543 1.00 96.69 180 ASN A N 1
ATOM 1432 C CA . ASN A 1 180 ? 0.995 -2.150 11.573 1.00 96.69 180 ASN A CA 1
ATOM 1433 C C . ASN A 1 180 ? 0.304 -3.179 10.677 1.00 96.69 180 ASN A C 1
ATOM 1435 O O . ASN A 1 180 ? 0.989 -3.856 9.918 1.00 96.69 180 ASN A O 1
ATOM 1439 N N . LEU A 1 181 ? -1.031 -3.247 10.677 1.00 96.25 181 LEU A N 1
ATOM 1440 C CA . LEU A 1 181 ? -1.777 -4.126 9.767 1.00 96.25 181 LEU A CA 1
ATOM 1441 C C . LEU A 1 181 ? -1.502 -3.796 8.297 1.00 96.25 181 LEU A C 1
ATOM 1443 O O . LEU A 1 181 ? -1.360 -4.691 7.466 1.00 96.25 181 LEU A O 1
ATOM 1447 N N . GLN A 1 182 ? -1.378 -2.511 7.967 1.00 94.69 182 GLN A N 1
ATOM 1448 C CA . GLN A 1 182 ? -1.051 -2.087 6.612 1.00 94.69 182 GLN A CA 1
ATOM 1449 C C . GLN A 1 182 ? 0.397 -2.428 6.223 1.00 94.69 182 GLN A C 1
ATOM 1451 O O . GLN A 1 182 ? 0.641 -2.815 5.078 1.00 94.69 182 GLN A O 1
ATOM 1456 N N . LEU A 1 183 ? 1.354 -2.288 7.145 1.00 96.69 183 LEU A N 1
ATOM 1457 C CA . LEU A 1 183 ? 2.747 -2.685 6.922 1.00 96.69 183 LEU A CA 1
ATOM 1458 C C . LEU A 1 183 ? 2.888 -4.203 6.797 1.00 96.69 183 LEU A C 1
ATOM 1460 O O . LEU A 1 183 ? 3.594 -4.662 5.904 1.00 96.69 183 LEU A O 1
ATOM 1464 N N . GLN A 1 184 ? 2.171 -4.969 7.620 1.00 97.44 184 GLN A N 1
ATOM 1465 C CA . GLN A 1 184 ? 2.087 -6.421 7.514 1.00 97.44 184 GLN A CA 1
ATOM 1466 C C . GLN A 1 184 ? 1.514 -6.834 6.154 1.00 97.44 184 GLN A C 1
ATOM 1468 O O . GLN A 1 184 ? 2.121 -7.650 5.469 1.00 97.44 184 GLN A O 1
ATOM 1473 N N . LEU A 1 185 ? 0.412 -6.214 5.713 1.00 96.38 185 LEU A N 1
ATOM 1474 C CA . LEU A 1 185 ? -0.172 -6.477 4.396 1.00 96.38 185 LEU A CA 1
ATOM 1475 C C . LEU A 1 185 ? 0.798 -6.153 3.253 1.00 96.38 185 LEU A C 1
ATOM 1477 O O . LEU A 1 185 ? 0.919 -6.937 2.314 1.00 96.38 185 LEU A O 1
ATOM 1481 N N . LEU A 1 186 ? 1.511 -5.022 3.330 1.00 96.62 186 LEU A N 1
ATOM 1482 C CA . LEU A 1 186 ? 2.552 -4.688 2.355 1.00 96.62 186 LEU A CA 1
ATOM 1483 C C . LEU A 1 186 ? 3.685 -5.716 2.356 1.00 96.62 186 LEU A C 1
ATOM 1485 O O . LEU A 1 186 ? 4.151 -6.080 1.285 1.00 96.62 186 LEU A O 1
ATOM 1489 N N . ALA A 1 187 ? 4.112 -6.180 3.528 1.00 97.00 187 ALA A N 1
ATOM 1490 C CA . ALA A 1 187 ? 5.184 -7.155 3.671 1.00 97.00 187 ALA A CA 1
ATOM 1491 C C . ALA A 1 187 ? 4.795 -8.524 3.092 1.00 97.00 187 ALA A C 1
ATOM 1493 O O . ALA A 1 187 ? 5.570 -9.109 2.337 1.00 97.00 187 ALA A O 1
ATOM 1494 N N . THR A 1 188 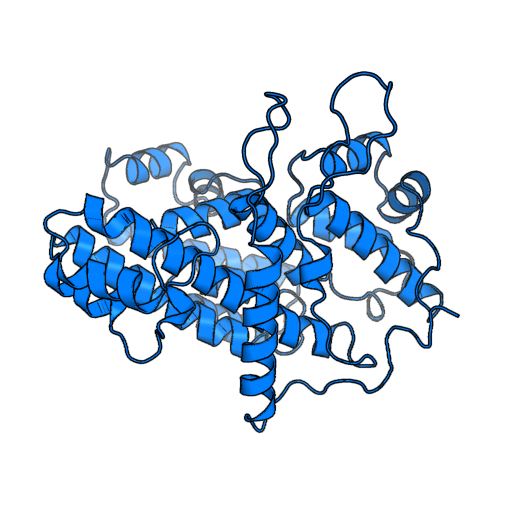? 3.582 -9.008 3.379 1.00 95.12 188 THR A N 1
ATOM 1495 C CA . THR A 1 188 ? 3.032 -10.232 2.778 1.00 95.12 188 THR A CA 1
ATOM 1496 C C . THR A 1 188 ? 2.943 -10.097 1.255 1.00 95.12 188 THR A C 1
ATOM 1498 O O . THR A 1 188 ? 3.385 -10.982 0.524 1.00 95.12 188 THR A O 1
ATOM 1501 N N . LEU A 1 189 ? 2.451 -8.954 0.765 1.00 93.88 189 LEU A N 1
ATOM 1502 C CA . LEU A 1 189 ? 2.365 -8.676 -0.668 1.00 93.88 189 LEU A CA 1
ATOM 1503 C C . LEU A 1 189 ? 3.748 -8.588 -1.339 1.00 93.88 189 LEU A C 1
ATOM 1505 O O . LEU A 1 189 ? 3.883 -9.023 -2.479 1.00 93.88 189 LEU A O 1
ATOM 1509 N N . ASP A 1 190 ? 4.768 -8.049 -0.666 1.00 94.75 190 ASP A N 1
ATOM 1510 C CA . ASP A 1 190 ? 6.143 -7.947 -1.183 1.00 94.75 190 ASP A CA 1
ATOM 1511 C C . ASP A 1 190 ? 6.783 -9.332 -1.380 1.00 94.75 190 ASP A C 1
ATOM 1513 O O . ASP A 1 190 ? 7.459 -9.568 -2.383 1.00 94.75 190 ASP A O 1
ATOM 1517 N N . HIS A 1 191 ? 6.518 -10.282 -0.475 1.00 91.31 191 HIS A N 1
ATOM 1518 C CA . HIS A 1 191 ? 6.962 -11.676 -0.624 1.00 91.31 191 HIS A CA 1
ATOM 1519 C C . HIS A 1 191 ? 6.361 -12.339 -1.863 1.00 91.31 191 HIS A C 1
ATOM 1521 O O . HIS A 1 191 ? 7.094 -12.855 -2.713 1.00 91.31 191 HIS A O 1
ATOM 1527 N N . GLU A 1 192 ? 5.036 -12.270 -2.012 1.00 89.38 192 GLU A N 1
ATOM 1528 C CA . GLU A 1 192 ? 4.340 -12.844 -3.171 1.00 89.38 192 GLU A CA 1
ATOM 1529 C C . GLU A 1 192 ? 4.727 -12.127 -4.475 1.00 89.38 192 GLU A C 1
ATOM 1531 O O . GLU A 1 192 ? 4.942 -12.764 -5.511 1.00 89.38 192 GLU A O 1
ATOM 1536 N N . PHE A 1 193 ? 4.891 -10.801 -4.425 1.00 89.31 193 PHE A N 1
ATOM 1537 C CA . PHE A 1 193 ? 5.384 -10.005 -5.545 1.00 89.31 193 PHE A CA 1
ATOM 1538 C C . PHE A 1 193 ? 6.787 -10.446 -5.973 1.00 89.31 193 PHE A C 1
ATOM 1540 O O . PHE A 1 193 ? 7.012 -10.694 -7.159 1.00 89.31 193 PHE A O 1
ATOM 1547 N N . SER A 1 194 ? 7.722 -10.557 -5.028 1.00 87.62 194 SER A N 1
ATOM 1548 C CA . SER A 1 194 ? 9.122 -10.888 -5.299 1.00 87.62 194 SER A CA 1
ATOM 1549 C C . SER A 1 194 ? 9.257 -12.271 -5.924 1.00 87.62 194 SER A C 1
ATOM 1551 O O . SER A 1 194 ? 9.901 -12.416 -6.964 1.00 87.62 194 SER A O 1
ATOM 1553 N N . ALA A 1 195 ? 8.574 -13.272 -5.370 1.00 84.44 195 ALA A N 1
ATOM 1554 C CA . ALA A 1 195 ? 8.589 -14.623 -5.920 1.00 84.44 195 ALA A CA 1
ATOM 1555 C C . ALA A 1 195 ? 8.018 -14.698 -7.343 1.00 84.44 195 ALA A C 1
ATOM 1557 O O . ALA A 1 195 ? 8.462 -15.511 -8.150 1.00 84.44 195 ALA A O 1
ATOM 1558 N N . ARG A 1 196 ? 7.068 -13.824 -7.692 1.00 82.19 196 ARG A N 1
ATOM 1559 C CA . ARG A 1 196 ? 6.436 -13.820 -9.015 1.00 82.19 196 ARG A CA 1
ATOM 1560 C C . ARG A 1 196 ? 7.180 -12.988 -10.055 1.00 82.19 196 ARG A C 1
ATOM 1562 O O . ARG A 1 196 ? 7.372 -13.429 -11.188 1.00 82.19 196 ARG A O 1
ATOM 1569 N N . TYR A 1 197 ? 7.568 -11.765 -9.708 1.00 82.12 197 TYR A N 1
ATOM 1570 C CA . TYR A 1 197 ? 8.191 -10.828 -10.647 1.00 82.12 197 TYR A CA 1
ATOM 1571 C C . TYR A 1 197 ? 9.700 -11.023 -10.756 1.00 82.12 197 TYR A C 1
ATOM 1573 O O . TYR A 1 197 ? 10.288 -10.680 -11.788 1.00 82.12 197 TYR A O 1
ATOM 1581 N N . LEU A 1 198 ? 10.316 -11.583 -9.715 1.00 85.88 198 LEU A N 1
ATOM 1582 C CA . LEU A 1 198 ? 11.756 -11.756 -9.575 1.00 85.88 198 LEU A CA 1
ATOM 1583 C C . LEU A 1 198 ? 12.120 -13.200 -9.158 1.00 85.88 198 LEU A C 1
ATOM 1585 O O . LEU A 1 198 ? 13.011 -13.381 -8.333 1.00 85.88 198 LEU A O 1
ATOM 1589 N N . PRO A 1 199 ? 11.534 -14.248 -9.783 1.00 84.38 199 PRO A N 1
ATOM 1590 C CA . PRO A 1 199 ? 11.631 -15.647 -9.331 1.00 84.38 199 PRO A CA 1
ATOM 1591 C C . PRO A 1 199 ? 13.052 -16.218 -9.344 1.00 84.38 199 PRO A C 1
ATOM 1593 O O . PRO A 1 199 ? 13.316 -17.281 -8.798 1.00 84.38 199 PRO A O 1
ATOM 1596 N N . LYS A 1 200 ? 13.980 -15.557 -10.043 1.00 85.44 200 LYS A N 1
ATOM 1597 C CA . LYS A 1 200 ? 15.378 -15.990 -10.135 1.00 85.44 200 LYS A CA 1
ATOM 1598 C C . LYS A 1 200 ? 16.218 -15.488 -8.967 1.00 85.44 200 LYS A C 1
ATOM 1600 O O . LYS A 1 200 ? 17.296 -16.036 -8.752 1.00 85.44 200 LYS A O 1
ATOM 1605 N N . PHE A 1 201 ? 15.747 -14.474 -8.249 1.00 84.00 201 PHE A N 1
ATOM 1606 C CA . PHE A 1 201 ? 16.494 -13.803 -7.200 1.00 84.00 201 PHE A CA 1
ATOM 1607 C C . PHE A 1 201 ? 16.075 -14.279 -5.818 1.00 84.00 201 PHE A C 1
ATOM 1609 O O . PHE A 1 201 ? 14.942 -14.716 -5.611 1.00 84.00 201 PHE A O 1
ATOM 1616 N N . GLU A 1 202 ? 17.004 -14.158 -4.878 1.00 85.44 202 GLU A N 1
ATOM 1617 C CA . GLU A 1 202 ? 16.691 -14.314 -3.464 1.00 85.44 202 GLU A CA 1
ATOM 1618 C C . GLU A 1 202 ? 15.634 -13.283 -3.032 1.00 85.44 202 GLU A C 1
ATOM 1620 O O . GLU A 1 202 ? 15.648 -12.143 -3.526 1.00 85.44 202 GLU A O 1
ATOM 1625 N N . PRO A 1 203 ? 14.729 -13.642 -2.104 1.00 83.56 203 PRO A N 1
ATOM 1626 C CA . PRO A 1 203 ? 13.713 -12.729 -1.614 1.00 83.56 203 PRO A CA 1
ATOM 1627 C C . PRO A 1 203 ? 14.386 -11.577 -0.879 1.00 83.56 203 PRO A C 1
ATOM 1629 O O . PRO A 1 203 ? 15.172 -11.780 0.048 1.00 83.56 203 PRO A O 1
ATOM 1632 N N . VAL A 1 204 ? 14.054 -10.359 -1.288 1.00 88.44 204 VAL A N 1
ATOM 1633 C CA . VAL A 1 204 ? 14.469 -9.123 -0.623 1.00 88.44 204 VAL A CA 1
ATOM 1634 C C . VAL A 1 204 ? 13.247 -8.227 -0.460 1.00 88.44 204 VAL A C 1
ATOM 1636 O O . VAL A 1 204 ? 12.300 -8.360 -1.235 1.00 88.44 204 VAL A O 1
ATOM 1639 N N . PRO A 1 205 ? 13.253 -7.297 0.505 1.00 93.56 205 PRO A N 1
ATOM 1640 C CA . PRO A 1 205 ? 12.160 -6.350 0.677 1.00 93.56 205 PRO A CA 1
ATOM 1641 C C . PRO A 1 205 ? 12.163 -5.306 -0.453 1.00 93.56 205 PRO A C 1
ATOM 1643 O O . PRO A 1 205 ? 12.706 -4.210 -0.299 1.00 93.56 205 PRO A O 1
ATOM 1646 N N . VAL A 1 206 ? 11.584 -5.618 -1.615 1.00 93.75 206 VAL A N 1
ATOM 1647 C CA . VAL A 1 206 ? 11.570 -4.717 -2.780 1.00 93.75 206 VAL A CA 1
ATOM 1648 C C . VAL A 1 206 ? 10.820 -3.426 -2.456 1.00 93.75 206 VAL A C 1
ATOM 1650 O O . VAL A 1 206 ? 11.264 -2.335 -2.834 1.00 93.75 206 VAL A O 1
ATOM 1653 N N . PHE A 1 207 ? 9.723 -3.505 -1.697 1.00 96.62 207 PHE A N 1
ATOM 1654 C CA . PHE A 1 207 ? 8.926 -2.325 -1.354 1.00 96.62 207 PHE A CA 1
ATOM 1655 C C . PHE A 1 207 ? 9.663 -1.393 -0.384 1.00 96.62 207 PHE A C 1
ATOM 1657 O O . PHE A 1 207 ? 9.385 -0.192 -0.375 1.00 96.62 207 PHE A O 1
ATOM 1664 N N . HIS A 1 208 ? 10.672 -1.879 0.351 1.00 96.50 208 HIS A N 1
ATOM 1665 C CA . HIS A 1 208 ? 11.542 -1.015 1.157 1.00 96.50 208 HIS A CA 1
ATOM 1666 C C . HIS A 1 208 ? 12.225 0.060 0.287 1.00 96.50 208 HIS A C 1
ATOM 1668 O O . HIS A 1 208 ? 12.354 1.220 0.687 1.00 96.50 208 HIS A O 1
ATOM 1674 N N . GLY A 1 209 ? 12.562 -0.273 -0.966 1.00 94.31 209 GLY A N 1
ATOM 1675 C CA . GLY A 1 209 ? 13.124 0.671 -1.935 1.00 94.31 209 GLY A CA 1
ATOM 1676 C C . GLY A 1 209 ? 12.230 1.888 -2.221 1.00 94.31 209 GLY A C 1
ATOM 1677 O O . GLY A 1 209 ? 12.744 2.949 -2.598 1.00 94.31 209 GLY A O 1
ATOM 1678 N N . LEU A 1 210 ? 10.918 1.776 -1.979 1.00 96.69 210 LEU A N 1
ATOM 1679 C CA . LEU A 1 210 ? 9.911 2.814 -2.210 1.00 96.69 210 LEU A CA 1
ATOM 1680 C C . LEU A 1 210 ? 9.718 3.782 -1.035 1.00 96.69 210 LEU A C 1
ATOM 1682 O O . LEU A 1 210 ? 9.090 4.822 -1.236 1.00 96.69 210 LEU A O 1
ATOM 1686 N N . PHE A 1 211 ? 10.263 3.509 0.156 1.00 95.38 211 PHE A N 1
ATOM 1687 C CA . PHE A 1 211 ? 10.089 4.400 1.313 1.00 95.38 211 PHE A CA 1
ATOM 1688 C C . PHE A 1 211 ? 10.543 5.828 1.001 1.00 95.38 211 PHE A C 1
ATOM 1690 O O . PHE A 1 211 ? 11.574 6.004 0.347 1.00 95.38 211 PHE A O 1
ATOM 1697 N N . PRO A 1 212 ? 9.818 6.873 1.433 1.00 93.25 212 PRO A N 1
ATOM 1698 C CA . PRO A 1 212 ? 10.268 8.239 1.204 1.00 93.25 212 PRO A CA 1
ATOM 1699 C C . PRO A 1 212 ? 11.642 8.464 1.847 1.00 93.25 212 PRO A C 1
ATOM 1701 O O . PRO A 1 212 ? 11.926 7.954 2.925 1.00 93.25 212 PRO A O 1
ATOM 1704 N N . ALA A 1 213 ? 12.506 9.235 1.189 1.00 90.88 213 ALA A N 1
ATOM 1705 C CA . ALA A 1 213 ? 13.849 9.515 1.700 1.00 90.88 213 ALA A CA 1
ATOM 1706 C C . ALA A 1 213 ? 14.214 10.987 1.524 1.00 90.88 213 ALA A C 1
ATOM 1708 O O . ALA A 1 213 ? 13.836 11.609 0.528 1.00 90.88 213 ALA A O 1
ATOM 1709 N N . ARG A 1 214 ? 14.986 11.545 2.461 1.00 84.81 214 ARG A N 1
ATOM 1710 C CA . ARG A 1 214 ? 15.561 12.884 2.294 1.00 84.81 214 ARG A CA 1
ATOM 1711 C C . ARG A 1 214 ? 16.660 12.831 1.236 1.00 84.81 214 ARG A C 1
ATOM 1713 O O . ARG A 1 214 ? 17.488 11.925 1.220 1.00 84.81 214 ARG A O 1
ATOM 1720 N N . THR A 1 215 ? 16.670 13.801 0.339 1.00 76.19 215 THR A N 1
ATOM 1721 C CA . THR A 1 215 ? 17.739 13.962 -0.643 1.00 76.19 215 THR A CA 1
ATOM 1722 C C . THR A 1 215 ? 18.899 14.681 0.032 1.00 76.19 215 THR A C 1
ATOM 1724 O O . THR A 1 215 ? 18.683 15.682 0.716 1.00 76.19 215 THR A O 1
ATOM 1727 N N . ALA A 1 216 ? 20.129 14.205 -0.163 1.00 61.09 216 ALA A N 1
ATOM 1728 C CA . ALA A 1 216 ? 21.317 14.906 0.308 1.00 61.09 216 ALA A CA 1
ATOM 1729 C C . ALA A 1 216 ? 21.424 16.263 -0.413 1.00 61.09 216 ALA A C 1
ATOM 1731 O O . ALA A 1 216 ? 21.854 16.340 -1.564 1.00 61.09 216 ALA A O 1
ATOM 1732 N N . CYS A 1 217 ? 20.972 17.344 0.225 1.00 51.53 217 CYS A N 1
ATOM 1733 C CA . CYS A 1 217 ? 21.157 18.683 -0.317 1.00 51.53 217 CYS A CA 1
ATOM 1734 C C . CYS A 1 217 ? 22.620 19.085 -0.150 1.00 51.53 217 CYS A C 1
ATOM 1736 O O . CYS A 1 217 ? 23.098 19.225 0.973 1.00 51.53 217 CYS A O 1
ATOM 1738 N N . LYS A 1 218 ? 23.310 19.339 -1.266 1.00 47.78 218 LYS A N 1
ATOM 1739 C CA . LYS A 1 218 ? 24.524 20.158 -1.236 1.00 47.78 218 LYS A CA 1
ATOM 1740 C C . LYS A 1 218 ? 24.124 21.556 -0.752 1.00 47.78 218 LYS A C 1
ATOM 1742 O O . LYS A 1 218 ? 23.166 22.142 -1.263 1.00 47.78 218 LYS A O 1
ATOM 1747 N N . SER A 1 219 ? 24.801 22.044 0.278 1.00 38.31 219 SER A N 1
ATOM 1748 C CA . SER A 1 219 ? 24.609 23.366 0.875 1.00 38.31 219 SER A CA 1
ATOM 1749 C C . SER A 1 219 ? 24.668 24.460 -0.205 1.00 38.31 219 SER A C 1
ATOM 1751 O O . SER A 1 219 ? 25.617 24.504 -0.980 1.00 38.31 219 SER A O 1
ATOM 1753 N N . GLY A 1 220 ? 23.648 25.330 -0.274 1.00 45.66 220 GLY A N 1
ATOM 1754 C CA . GLY A 1 220 ? 23.690 26.581 -1.058 1.00 45.66 220 GLY A CA 1
ATOM 1755 C C . GLY A 1 220 ? 22.771 26.717 -2.287 1.00 45.66 220 GLY A C 1
ATOM 1756 O O . GLY A 1 220 ? 22.728 27.795 -2.869 1.00 45.66 220 GLY A O 1
ATOM 1757 N N . GLY A 1 221 ? 22.005 25.696 -2.692 1.00 39.75 221 GLY A N 1
ATOM 1758 C CA . GLY A 1 221 ? 21.066 25.806 -3.830 1.00 39.75 221 GLY A CA 1
ATOM 1759 C C . GLY A 1 221 ? 19.682 26.393 -3.469 1.00 39.75 221 GLY A C 1
ATOM 1760 O O . GLY A 1 221 ? 19.202 26.174 -2.351 1.00 39.75 221 GLY A O 1
ATOM 1761 N N . PRO A 1 222 ? 18.987 27.104 -4.385 1.00 39.06 222 PRO A N 1
ATOM 1762 C CA . PRO A 1 222 ? 17.705 27.738 -4.080 1.00 39.06 222 PRO A CA 1
ATOM 1763 C C . PRO A 1 222 ? 16.554 26.727 -3.894 1.00 39.06 222 PRO A C 1
ATOM 1765 O O . PRO A 1 222 ? 16.327 25.841 -4.711 1.00 39.06 222 PRO A O 1
ATOM 1768 N N . ARG A 1 223 ? 15.816 26.930 -2.790 1.00 43.31 223 ARG A N 1
ATOM 1769 C CA . ARG A 1 223 ? 14.462 26.461 -2.402 1.00 43.31 223 ARG A CA 1
ATOM 1770 C C . ARG A 1 223 ? 14.007 25.042 -2.812 1.00 43.31 223 ARG A C 1
ATOM 1772 O O . ARG A 1 223 ? 13.427 24.847 -3.870 1.00 43.31 223 ARG A O 1
ATOM 1779 N N . ILE A 1 224 ? 14.080 24.133 -1.826 1.00 48.69 224 ILE A N 1
ATOM 1780 C CA . ILE A 1 224 ? 13.130 23.069 -1.380 1.00 48.69 224 ILE A CA 1
ATOM 1781 C C . ILE A 1 224 ? 12.636 22.004 -2.395 1.00 48.69 224 ILE A C 1
ATOM 1783 O O . ILE A 1 224 ? 12.399 20.863 -1.986 1.00 48.69 224 ILE A O 1
ATOM 1787 N N . ARG A 1 225 ? 12.561 22.282 -3.702 1.00 50.50 225 ARG A N 1
ATOM 1788 C CA . ARG A 1 225 ? 12.272 21.273 -4.732 1.00 50.50 225 ARG A CA 1
ATOM 1789 C C . ARG A 1 225 ? 13.365 20.207 -4.719 1.00 50.50 225 ARG A C 1
ATOM 1791 O O . ARG A 1 225 ? 14.541 20.509 -4.886 1.00 50.50 225 ARG A O 1
ATOM 1798 N N . GLY A 1 226 ? 12.963 18.957 -4.501 1.00 57.56 226 GLY A N 1
ATOM 1799 C CA . GLY A 1 226 ? 13.887 17.828 -4.463 1.00 57.56 226 GLY A CA 1
ATOM 1800 C C . GLY A 1 226 ? 14.565 17.583 -3.115 1.00 57.56 226 GLY A C 1
ATOM 1801 O O . GLY A 1 226 ? 15.573 16.893 -3.112 1.00 57.56 226 GLY A O 1
ATOM 1802 N N . LYS A 1 227 ? 14.040 18.080 -1.981 1.00 72.50 227 LYS A N 1
ATOM 1803 C CA . LYS A 1 227 ? 14.508 17.691 -0.627 1.00 72.50 227 LYS A CA 1
ATOM 1804 C C . LYS A 1 227 ? 14.027 16.316 -0.162 1.00 72.50 227 LYS A C 1
ATOM 1806 O O . LYS A 1 227 ? 14.648 15.723 0.714 1.00 72.50 227 LYS A O 1
ATOM 1811 N N . VAL A 1 228 ? 12.926 15.826 -0.726 1.00 83.88 228 VAL A N 1
ATOM 1812 C CA . VAL A 1 228 ? 12.354 14.510 -0.426 1.00 83.88 228 VAL A CA 1
ATOM 1813 C C . VAL A 1 228 ? 12.151 13.762 -1.736 1.00 83.88 228 VAL A C 1
ATOM 1815 O O . VAL A 1 228 ? 11.530 14.277 -2.667 1.00 83.88 228 VAL A O 1
ATOM 1818 N N . ARG A 1 229 ? 12.657 12.533 -1.807 1.00 89.88 229 ARG A N 1
ATOM 1819 C CA . ARG A 1 229 ? 12.312 11.567 -2.847 1.00 89.88 229 ARG A CA 1
ATOM 1820 C C . ARG A 1 229 ? 11.036 10.856 -2.425 1.00 89.88 229 ARG A C 1
ATOM 1822 O O . ARG A 1 229 ? 11.059 10.032 -1.515 1.00 89.88 229 ARG A O 1
ATOM 1829 N N . LEU A 1 230 ? 9.936 11.211 -3.081 1.00 92.81 230 LEU A N 1
ATOM 1830 C CA . LEU A 1 230 ? 8.620 10.629 -2.833 1.00 92.81 230 LEU A CA 1
ATOM 1831 C C . LEU A 1 230 ? 8.555 9.168 -3.312 1.00 92.81 230 LEU A C 1
ATOM 1833 O O . LEU A 1 230 ? 9.262 8.818 -4.263 1.00 92.81 230 LEU A O 1
ATOM 1837 N N . PRO A 1 231 ? 7.667 8.334 -2.743 1.00 95.75 231 PRO A N 1
ATOM 1838 C CA . PRO A 1 231 ? 7.514 6.944 -3.171 1.00 95.75 231 PRO A CA 1
ATOM 1839 C C . PRO A 1 231 ? 7.196 6.792 -4.662 1.00 95.75 231 PRO A C 1
ATOM 1841 O O . PRO A 1 231 ? 7.792 5.957 -5.328 1.00 95.75 231 PRO A O 1
ATOM 1844 N N . VAL A 1 232 ? 6.358 7.666 -5.235 1.00 94.94 232 VAL A N 1
ATOM 1845 C CA . VAL A 1 232 ? 6.073 7.681 -6.686 1.00 94.94 232 VAL A CA 1
ATOM 1846 C C . VAL A 1 232 ? 7.326 7.976 -7.523 1.00 94.94 232 VAL A C 1
ATOM 1848 O O . VAL A 1 232 ? 7.528 7.384 -8.578 1.00 94.94 232 VAL A O 1
ATOM 1851 N N . CYS A 1 233 ? 8.217 8.854 -7.054 1.00 93.75 233 CYS A N 1
ATOM 1852 C CA . CYS A 1 233 ? 9.490 9.119 -7.731 1.00 93.75 233 CYS A CA 1
ATOM 1853 C C . CYS A 1 233 ? 10.365 7.855 -7.772 1.00 93.75 233 CYS A C 1
ATOM 1855 O O . CYS A 1 233 ? 10.897 7.500 -8.822 1.00 93.75 233 CYS A O 1
ATOM 1857 N N . LYS A 1 234 ? 10.444 7.142 -6.642 1.00 94.94 234 LYS A N 1
ATOM 1858 C CA . LYS A 1 234 ? 11.173 5.873 -6.510 1.00 94.94 234 LYS A CA 1
ATOM 1859 C C . LYS A 1 234 ? 10.531 4.736 -7.316 1.00 94.94 234 LYS A C 1
ATOM 1861 O O . LYS A 1 234 ? 11.255 3.932 -7.892 1.00 94.94 234 LYS A O 1
ATOM 1866 N N . LEU A 1 235 ? 9.201 4.707 -7.423 1.00 96.75 235 LEU A N 1
ATOM 1867 C CA . LEU A 1 235 ? 8.461 3.785 -8.290 1.00 96.75 235 LEU A CA 1
ATOM 1868 C C . LEU A 1 235 ? 8.854 3.969 -9.756 1.00 96.75 235 LEU A C 1
ATOM 1870 O O . LEU A 1 235 ? 9.200 2.997 -10.416 1.00 96.75 235 LEU A O 1
ATOM 1874 N N . LEU A 1 236 ? 8.849 5.210 -10.249 1.00 95.88 236 LEU A N 1
ATOM 1875 C CA . LEU A 1 236 ? 9.231 5.520 -11.630 1.00 95.88 236 LEU A CA 1
ATOM 1876 C C . LEU A 1 236 ? 10.691 5.131 -11.917 1.00 95.88 236 LEU A C 1
ATOM 1878 O O . LEU A 1 236 ? 10.984 4.592 -12.984 1.00 95.88 236 LEU A O 1
ATOM 1882 N N . ASP A 1 237 ? 11.594 5.351 -10.953 1.00 94.44 237 ASP A N 1
ATOM 1883 C CA . ASP A 1 237 ? 12.986 4.887 -11.039 1.00 94.44 237 ASP A CA 1
ATOM 1884 C C . ASP A 1 237 ? 13.062 3.354 -11.129 1.00 94.44 237 ASP A C 1
ATOM 1886 O O . ASP A 1 237 ? 13.768 2.809 -11.978 1.00 94.44 237 ASP A O 1
ATOM 1890 N N . MET A 1 238 ? 12.298 2.645 -10.295 1.00 94.56 238 MET A N 1
ATOM 1891 C CA . MET A 1 238 ? 12.262 1.184 -10.296 1.00 94.56 238 MET A CA 1
ATOM 1892 C C . MET A 1 238 ? 11.644 0.611 -11.577 1.00 94.56 238 MET A C 1
ATOM 1894 O O . MET A 1 238 ? 12.171 -0.363 -12.107 1.00 94.56 238 MET A O 1
ATOM 1898 N N . MET A 1 239 ? 10.595 1.228 -12.131 1.00 95.19 239 MET A N 1
ATOM 1899 C CA . MET A 1 239 ? 10.039 0.848 -13.437 1.00 95.19 239 MET A CA 1
ATOM 1900 C C . MET A 1 239 ? 11.105 0.939 -14.534 1.00 95.19 239 MET A C 1
ATOM 1902 O O . MET A 1 239 ? 11.254 0.014 -15.335 1.00 95.19 239 MET A O 1
ATOM 1906 N N . ALA A 1 240 ? 11.875 2.031 -14.556 1.00 94.44 240 ALA A N 1
ATOM 1907 C CA . ALA A 1 240 ? 12.958 2.218 -15.515 1.00 94.44 240 ALA A CA 1
ATOM 1908 C C . ALA A 1 240 ? 14.046 1.139 -15.357 1.00 94.44 240 ALA A C 1
ATOM 1910 O O . ALA A 1 240 ? 14.466 0.540 -16.350 1.00 94.44 240 ALA A O 1
ATOM 1911 N N . CYS A 1 241 ? 14.443 0.822 -14.120 1.00 93.56 241 CYS A N 1
ATOM 1912 C CA . CYS A 1 241 ? 15.385 -0.262 -13.838 1.00 93.56 241 CYS A CA 1
ATOM 1913 C C . CYS A 1 241 ? 14.850 -1.642 -14.255 1.00 93.56 241 CYS A C 1
ATOM 1915 O O . CYS A 1 241 ? 15.588 -2.417 -14.859 1.00 93.56 241 CYS A O 1
ATOM 1917 N N . LEU A 1 242 ? 13.571 -1.940 -13.996 1.00 91.94 242 LEU A N 1
ATOM 1918 C CA . LEU A 1 242 ? 12.927 -3.196 -14.401 1.00 91.94 242 LEU A CA 1
ATOM 1919 C C . LEU A 1 242 ? 12.901 -3.353 -15.922 1.00 91.94 242 LEU A C 1
ATOM 1921 O O . LEU A 1 242 ? 13.188 -4.431 -16.441 1.00 91.94 242 LEU A O 1
ATOM 1925 N N . ARG A 1 243 ? 12.610 -2.275 -16.655 1.00 92.81 243 ARG A N 1
ATOM 1926 C CA . ARG A 1 243 ? 12.713 -2.279 -18.116 1.00 92.81 243 ARG A CA 1
ATOM 1927 C C . ARG A 1 243 ? 14.134 -2.528 -18.593 1.00 92.81 243 ARG A C 1
ATOM 1929 O O . ARG A 1 243 ? 14.322 -3.344 -19.493 1.00 92.81 243 ARG A O 1
ATOM 1936 N N . TYR A 1 244 ? 15.112 -1.845 -18.004 1.00 93.50 244 TYR A N 1
ATOM 1937 C CA . TYR A 1 244 ? 16.510 -2.053 -18.357 1.00 93.50 244 TYR A CA 1
ATOM 1938 C C . TYR A 1 244 ? 16.916 -3.515 -18.141 1.00 93.50 244 TYR A C 1
ATOM 1940 O O . TYR A 1 244 ? 17.451 -4.135 -19.059 1.00 93.50 244 TYR A O 1
ATOM 1948 N N . TYR A 1 245 ? 16.582 -4.083 -16.977 1.00 90.31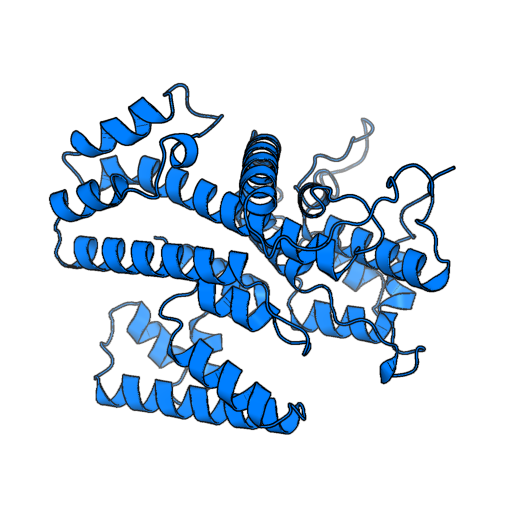 245 TYR A N 1
ATOM 1949 C CA . TYR A 1 245 ? 16.834 -5.486 -16.651 1.00 90.31 245 TYR A CA 1
ATOM 1950 C C . TYR A 1 245 ? 16.203 -6.437 -17.670 1.00 90.31 245 TYR A C 1
ATOM 1952 O O . TYR A 1 245 ? 16.864 -7.345 -18.163 1.00 90.31 245 TYR A O 1
ATOM 1960 N N . ARG A 1 246 ? 14.944 -6.204 -18.053 1.00 88.50 246 ARG A N 1
ATOM 1961 C CA . ARG A 1 246 ? 14.252 -7.037 -19.049 1.00 88.50 246 ARG A CA 1
ATOM 1962 C C . ARG A 1 246 ? 14.905 -6.990 -20.432 1.00 88.50 246 ARG A C 1
ATOM 1964 O O . ARG A 1 246 ? 14.892 -8.002 -21.121 1.00 88.50 246 ARG A O 1
ATOM 1971 N N . LEU A 1 247 ? 15.460 -5.846 -20.829 1.00 89.44 247 LEU A N 1
ATOM 1972 C CA . LEU A 1 247 ? 16.140 -5.682 -22.117 1.00 89.44 247 LEU A CA 1
ATOM 1973 C C . LEU A 1 247 ? 17.547 -6.293 -22.136 1.00 89.44 247 LEU A C 1
ATOM 1975 O O . LEU A 1 247 ? 17.952 -6.842 -23.154 1.00 89.44 247 LEU A O 1
ATOM 1979 N N . HIS A 1 248 ? 18.287 -6.188 -21.032 1.00 90.44 248 HIS A N 1
ATOM 1980 C CA . HIS A 1 248 ? 19.723 -6.495 -21.004 1.00 90.44 248 HIS A CA 1
ATOM 1981 C C . HIS A 1 248 ? 20.075 -7.743 -20.185 1.00 90.44 248 HIS A C 1
ATOM 1983 O O . HIS A 1 248 ? 21.232 -8.149 -20.161 1.00 90.44 248 HIS A O 1
ATOM 1989 N N . GLY A 1 249 ? 19.113 -8.327 -19.468 1.00 87.50 249 GLY A N 1
ATOM 1990 C CA . GLY A 1 249 ? 19.321 -9.475 -18.583 1.00 87.50 249 GLY A CA 1
ATOM 1991 C C . GLY A 1 249 ? 20.109 -9.174 -17.303 1.00 87.50 249 GLY A C 1
ATOM 1992 O O . GLY A 1 249 ? 20.361 -10.098 -16.536 1.00 87.50 249 GLY A O 1
ATOM 1993 N N . LYS A 1 250 ? 20.482 -7.910 -17.060 1.00 88.31 250 LYS A N 1
ATOM 1994 C CA . LYS A 1 250 ? 21.251 -7.451 -15.894 1.00 88.31 250 LYS A CA 1
ATOM 1995 C C . LYS A 1 250 ? 20.733 -6.119 -15.366 1.00 88.31 250 LYS A C 1
ATOM 1997 O O . LYS A 1 250 ? 20.177 -5.320 -16.123 1.00 88.31 250 LYS A O 1
ATOM 2002 N N . TRP A 1 251 ? 20.901 -5.880 -14.070 1.00 86.69 251 TRP A N 1
ATOM 2003 C CA . TRP A 1 251 ? 20.493 -4.620 -13.451 1.00 86.69 251 TRP A CA 1
ATOM 2004 C C . TRP A 1 251 ? 21.361 -3.459 -13.960 1.00 86.69 251 TRP A C 1
ATOM 2006 O O . TRP A 1 251 ? 22.550 -3.649 -14.227 1.00 86.69 251 TRP A O 1
ATOM 2016 N N . PRO A 1 252 ? 20.800 -2.250 -14.135 1.00 90.56 252 PRO A N 1
ATOM 2017 C CA . PRO A 1 252 ? 21.603 -1.119 -14.560 1.00 90.56 252 PRO A CA 1
ATOM 2018 C C . PRO A 1 252 ? 22.523 -0.659 -13.422 1.00 90.56 252 PRO A C 1
ATOM 2020 O O . PRO A 1 252 ? 22.087 -0.513 -12.281 1.00 90.56 252 PRO A O 1
ATOM 2023 N N . ALA A 1 253 ? 23.780 -0.341 -13.745 1.00 88.62 253 ALA A N 1
ATOM 2024 C CA . ALA A 1 253 ? 24.743 0.191 -12.773 1.00 88.62 253 ALA A CA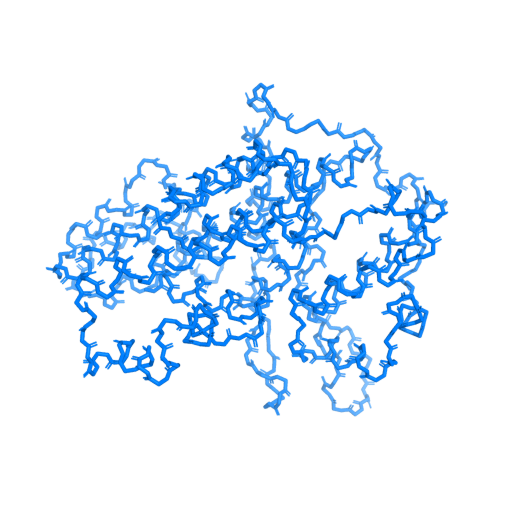 1
ATOM 2025 C C . ALA A 1 253 ? 24.336 1.569 -12.208 1.00 88.62 253 ALA A C 1
ATOM 2027 O O . ALA A 1 253 ? 24.784 1.977 -11.138 1.00 88.62 253 ALA A O 1
ATOM 2028 N N . LYS A 1 254 ? 23.500 2.315 -12.941 1.00 90.12 254 LYS A N 1
ATOM 2029 C CA . LYS A 1 254 ? 22.930 3.605 -12.537 1.00 90.12 254 LYS A CA 1
ATOM 2030 C C . LYS A 1 254 ? 21.464 3.655 -12.940 1.00 90.12 254 LYS A C 1
ATOM 2032 O O . LYS A 1 254 ? 21.100 3.127 -13.983 1.00 90.12 254 LYS A O 1
ATOM 2037 N N . ILE A 1 255 ? 20.642 4.337 -12.147 1.00 90.44 255 ILE A N 1
ATOM 2038 C CA . ILE A 1 255 ? 19.234 4.570 -12.492 1.00 90.44 255 ILE A CA 1
ATOM 2039 C C . ILE A 1 255 ? 19.171 5.260 -13.870 1.00 90.44 255 ILE A C 1
ATOM 2041 O O . ILE A 1 255 ? 19.864 6.271 -14.046 1.00 90.44 255 ILE A O 1
ATOM 2045 N N . PRO A 1 256 ? 18.372 4.746 -14.828 1.00 92.75 256 PRO A N 1
ATOM 2046 C CA . PRO A 1 256 ? 18.187 5.388 -16.126 1.00 92.75 256 PRO A CA 1
ATOM 2047 C C . PRO A 1 256 ? 17.767 6.854 -15.987 1.00 92.75 256 PRO A C 1
ATOM 2049 O O . PRO A 1 256 ? 17.055 7.233 -15.053 1.00 92.75 256 PRO A O 1
ATOM 2052 N N . SER A 1 257 ? 18.225 7.701 -16.908 1.00 89.94 257 SER A N 1
ATOM 2053 C CA . SER A 1 257 ? 17.979 9.144 -16.798 1.00 89.94 257 SER A CA 1
ATOM 2054 C C . SER A 1 257 ? 16.492 9.488 -16.969 1.00 89.94 257 SER A C 1
ATOM 2056 O O . SER A 1 257 ? 15.744 8.759 -17.616 1.00 89.94 257 SER A O 1
ATOM 2058 N N . VAL A 1 258 ? 16.049 10.637 -16.442 1.00 88.06 258 VAL A N 1
ATOM 2059 C CA . VAL A 1 258 ? 14.648 11.087 -16.596 1.00 88.06 258 VAL A CA 1
ATOM 2060 C C . VAL A 1 258 ? 14.270 11.229 -18.073 1.00 88.06 258 VAL A C 1
ATOM 2062 O O . VAL A 1 258 ? 13.172 10.840 -18.454 1.00 88.06 258 VAL A O 1
ATOM 2065 N N . SER A 1 259 ? 15.173 11.751 -18.906 1.00 90.06 259 SER A N 1
ATOM 2066 C CA . SER A 1 259 ? 14.938 11.893 -20.347 1.00 90.06 259 SER A CA 1
ATOM 2067 C C . SER A 1 259 ? 14.776 10.538 -21.036 1.00 90.06 259 SER A C 1
ATOM 2069 O O . SER A 1 259 ? 13.890 10.369 -21.864 1.00 90.06 259 SER A O 1
ATOM 2071 N N . GLU A 1 260 ? 15.596 9.558 -20.664 1.00 92.69 260 GLU A N 1
ATOM 2072 C CA . GLU A 1 260 ? 15.522 8.196 -21.196 1.00 92.69 260 GLU A CA 1
ATOM 2073 C C . GLU A 1 260 ? 14.235 7.483 -20.759 1.00 92.69 260 GLU A C 1
ATOM 2075 O O . GLU A 1 260 ? 13.518 6.928 -21.591 1.00 92.69 260 GLU A O 1
ATOM 2080 N N . ALA A 1 261 ? 13.882 7.573 -19.474 1.00 92.94 261 ALA A N 1
ATOM 2081 C CA . ALA A 1 261 ? 12.636 7.023 -18.952 1.00 92.94 261 ALA A CA 1
ATOM 2082 C C . ALA A 1 261 ? 11.400 7.667 -19.606 1.00 92.94 261 ALA A C 1
ATOM 2084 O O . ALA A 1 261 ? 10.449 6.958 -19.925 1.00 92.94 261 ALA A O 1
ATOM 2085 N N . ALA A 1 262 ? 11.424 8.982 -19.861 1.00 93.81 262 ALA A N 1
ATOM 2086 C CA . ALA A 1 262 ? 10.346 9.695 -20.549 1.00 93.81 262 ALA A CA 1
ATOM 2087 C C . ALA A 1 262 ? 10.133 9.183 -21.983 1.00 93.81 262 ALA A C 1
ATOM 2089 O O . ALA A 1 262 ? 8.992 8.964 -22.382 1.00 93.81 262 ALA A O 1
ATOM 2090 N N . ILE A 1 263 ? 11.221 8.920 -22.720 1.00 94.56 263 ILE A N 1
ATOM 2091 C CA . ILE A 1 263 ? 11.161 8.317 -24.062 1.00 94.56 263 ILE A CA 1
ATOM 2092 C C . ILE A 1 263 ? 10.541 6.919 -24.000 1.00 94.56 263 ILE A C 1
ATOM 2094 O O . ILE A 1 263 ? 9.741 6.561 -24.859 1.00 94.56 263 ILE A O 1
ATOM 2098 N N . TRP A 1 264 ? 10.902 6.110 -23.000 1.00 95.12 264 TRP A N 1
ATOM 2099 C CA . TRP A 1 264 ? 10.334 4.768 -22.868 1.00 95.12 264 TRP A CA 1
ATOM 2100 C C . TRP A 1 264 ? 8.853 4.785 -22.512 1.00 95.12 264 TRP A C 1
ATOM 2102 O O . TRP A 1 264 ? 8.105 4.003 -23.077 1.00 95.12 264 TRP A O 1
ATOM 2112 N N . MET A 1 265 ? 8.443 5.657 -21.595 1.00 95.56 265 MET A N 1
ATOM 2113 C CA . MET A 1 265 ? 7.049 5.798 -21.167 1.00 95.56 265 MET A CA 1
ATOM 2114 C C . MET A 1 265 ? 6.184 6.561 -22.180 1.00 95.56 265 MET A C 1
ATOM 2116 O O . MET A 1 265 ? 4.998 6.719 -21.936 1.00 95.56 265 MET A O 1
ATOM 2120 N N . ASP A 1 266 ? 6.772 7.060 -23.273 1.00 95.31 266 ASP A N 1
ATOM 2121 C CA . ASP A 1 266 ? 6.121 7.910 -24.276 1.00 95.31 266 ASP A CA 1
ATOM 2122 C C . ASP A 1 266 ? 5.379 9.118 -23.677 1.00 95.31 266 ASP A C 1
ATOM 2124 O O . ASP A 1 266 ? 4.266 9.476 -24.058 1.00 95.31 266 ASP A O 1
ATOM 2128 N N . VAL A 1 267 ? 6.016 9.770 -22.699 1.00 94.06 267 VAL A N 1
ATOM 2129 C CA . VAL A 1 267 ? 5.485 10.969 -22.043 1.00 94.06 267 VAL A CA 1
ATOM 2130 C C . VAL A 1 267 ? 6.437 12.142 -22.192 1.00 94.06 267 VAL A C 1
ATOM 2132 O O . VAL A 1 267 ? 7.657 11.999 -22.232 1.00 94.06 267 VAL A O 1
ATOM 2135 N N . LEU A 1 268 ? 5.884 13.353 -22.188 1.00 90.38 268 LEU A N 1
ATOM 2136 C CA . LEU A 1 268 ? 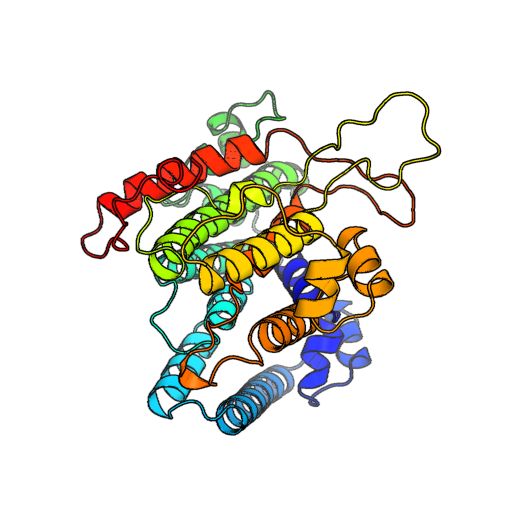6.693 14.567 -22.149 1.00 90.38 268 LEU A CA 1
ATOM 2137 C C . LEU A 1 268 ? 7.519 14.608 -20.849 1.00 90.38 268 LEU A C 1
ATOM 2139 O O . LEU A 1 268 ? 6.962 14.464 -19.758 1.00 90.38 268 LEU A O 1
ATOM 2143 N N . SER A 1 269 ? 8.822 14.905 -20.932 1.00 87.50 269 SER A N 1
ATOM 2144 C CA . SER A 1 269 ? 9.703 15.026 -19.754 1.00 87.50 269 SER A CA 1
ATOM 2145 C C . SER A 1 269 ? 9.146 15.945 -18.647 1.00 87.50 269 SER A C 1
ATOM 2147 O O . SER A 1 269 ? 9.259 15.588 -17.471 1.00 87.50 269 SER A O 1
ATOM 2149 N N . PRO A 1 270 ? 8.475 17.081 -18.951 1.00 89.12 270 PRO A N 1
ATOM 2150 C CA . PRO A 1 270 ? 7.787 17.882 -17.936 1.00 89.12 270 PRO A CA 1
ATOM 2151 C C . PRO A 1 270 ? 6.655 17.153 -17.198 1.00 89.12 270 PRO A C 1
ATOM 2153 O O . PRO A 1 270 ? 6.410 17.452 -16.030 1.00 89.12 270 PRO A O 1
ATOM 2156 N N . MET A 1 271 ? 5.948 16.217 -17.842 1.00 90.19 271 MET A N 1
ATOM 2157 C CA . MET A 1 271 ? 4.921 15.404 -17.181 1.00 90.19 271 MET A CA 1
ATOM 2158 C C . MET A 1 271 ? 5.560 14.422 -16.201 1.00 90.19 271 MET A C 1
ATOM 2160 O O . MET A 1 271 ? 5.177 14.395 -15.031 1.00 90.19 271 MET A O 1
ATOM 2164 N N . LEU A 1 272 ? 6.596 13.703 -16.644 1.00 90.44 272 LEU A N 1
ATOM 2165 C CA . LEU A 1 272 ? 7.340 12.786 -15.784 1.00 90.44 272 LEU A CA 1
ATOM 2166 C C . LEU A 1 272 ? 7.937 13.520 -14.574 1.00 90.44 272 LEU A C 1
ATOM 2168 O O . LEU A 1 272 ? 7.830 13.056 -13.439 1.00 90.44 272 LEU A O 1
ATOM 2172 N N . ALA A 1 273 ? 8.491 14.718 -14.784 1.00 87.88 273 ALA A N 1
ATOM 2173 C CA . ALA A 1 273 ? 8.971 15.569 -13.700 1.00 87.88 273 ALA A CA 1
ATOM 2174 C C . ALA A 1 273 ? 7.854 15.941 -12.706 1.00 87.88 273 ALA A C 1
ATOM 2176 O O . ALA A 1 273 ? 8.082 15.909 -11.497 1.00 87.88 273 ALA A O 1
ATOM 2177 N N . LYS A 1 274 ? 6.638 16.252 -13.180 1.00 89.81 274 LYS A N 1
ATOM 2178 C CA . LYS A 1 274 ? 5.488 16.545 -12.307 1.00 89.81 274 LYS A CA 1
ATOM 2179 C C . LYS A 1 274 ? 5.109 15.342 -11.440 1.00 89.81 274 LYS A C 1
ATOM 2181 O O . LYS A 1 274 ? 4.928 15.531 -10.239 1.00 89.81 274 LYS A O 1
ATOM 2186 N N . TRP A 1 275 ? 5.033 14.131 -11.999 1.00 92.62 275 TRP A N 1
ATOM 2187 C CA . TRP A 1 275 ? 4.759 12.916 -11.214 1.00 92.62 275 TRP A CA 1
ATOM 2188 C C . TRP A 1 275 ? 5.827 12.677 -10.143 1.00 92.62 275 TRP A C 1
ATOM 2190 O O . TRP A 1 275 ? 5.506 12.477 -8.972 1.00 92.62 275 TRP A O 1
ATOM 2200 N N . ARG A 1 276 ? 7.109 12.821 -10.499 1.00 90.19 276 ARG A N 1
ATOM 2201 C CA . ARG A 1 276 ? 8.229 12.707 -9.545 1.00 90.19 276 ARG A CA 1
ATOM 2202 C C . ARG A 1 276 ? 8.174 13.742 -8.417 1.00 90.19 276 ARG A C 1
ATOM 2204 O O . ARG A 1 276 ? 8.672 13.478 -7.326 1.00 90.19 276 ARG A O 1
ATOM 2211 N N . MET A 1 277 ? 7.581 14.907 -8.672 1.00 85.69 277 MET A N 1
ATOM 2212 C CA . MET A 1 277 ? 7.401 15.983 -7.692 1.00 85.69 277 MET A CA 1
ATOM 2213 C C . MET A 1 277 ? 6.103 15.869 -6.881 1.00 85.69 277 MET A C 1
ATOM 2215 O O . MET A 1 277 ? 5.808 16.770 -6.104 1.00 85.69 277 MET A O 1
ATOM 2219 N N . GLY A 1 278 ? 5.337 14.785 -7.028 1.00 84.69 278 GLY A N 1
ATOM 2220 C CA . GLY A 1 278 ? 4.149 14.531 -6.213 1.00 84.69 278 GLY A CA 1
ATOM 2221 C C . GLY A 1 278 ? 2.831 14.954 -6.848 1.00 84.69 278 GLY A C 1
ATOM 2222 O O . GLY A 1 278 ? 1.807 14.925 -6.166 1.00 84.69 278 GLY A O 1
ATOM 2223 N N . ARG A 1 279 ? 2.811 15.290 -8.150 1.00 88.69 279 ARG A N 1
ATOM 2224 C CA . ARG A 1 279 ? 1.551 15.227 -8.904 1.00 88.69 279 ARG A CA 1
ATOM 2225 C C . ARG A 1 279 ? 1.008 13.805 -8.790 1.00 88.69 279 ARG A C 1
ATOM 2227 O O . ARG A 1 279 ? 1.775 12.848 -8.881 1.00 88.69 279 ARG A O 1
ATOM 2234 N N . GLN A 1 280 ? -0.306 13.687 -8.628 1.00 88.19 280 GLN A N 1
ATOM 2235 C CA . GLN A 1 280 ? -0.969 12.392 -8.592 1.00 88.19 280 GLN A CA 1
ATOM 2236 C C . GLN A 1 280 ? -0.613 11.558 -9.830 1.00 88.19 280 GLN A C 1
ATOM 2238 O O . GLN A 1 280 ? -0.642 12.062 -10.954 1.00 88.19 280 GLN A O 1
ATOM 2243 N N . PHE A 1 281 ? -0.249 10.304 -9.578 1.00 92.69 281 PHE A N 1
ATOM 2244 C CA . PHE A 1 281 ? 0.092 9.294 -10.568 1.00 92.69 281 PHE A CA 1
ATOM 2245 C C . PHE A 1 281 ? -0.848 8.114 -10.333 1.00 92.69 281 PHE A C 1
ATOM 2247 O O . PHE A 1 281 ? -0.767 7.457 -9.295 1.00 92.69 281 PHE A O 1
ATOM 2254 N N . THR A 1 282 ? -1.824 7.965 -11.222 1.00 91.62 282 THR A N 1
ATOM 2255 C CA . THR A 1 282 ? -2.950 7.035 -11.070 1.00 91.62 282 THR A CA 1
ATOM 2256 C C . THR A 1 282 ? -2.621 5.661 -11.646 1.00 91.62 282 THR A C 1
ATOM 2258 O O . THR A 1 282 ? -1.644 5.509 -12.375 1.00 91.62 282 THR A O 1
ATOM 2261 N N . VAL A 1 283 ? -3.463 4.663 -11.374 1.00 89.94 283 VAL A N 1
ATOM 2262 C CA . VAL A 1 283 ? -3.370 3.337 -12.003 1.00 89.94 283 VAL A CA 1
ATOM 2263 C C . VAL A 1 283 ? -3.427 3.420 -13.527 1.00 89.94 283 VAL A C 1
ATOM 2265 O O . VAL A 1 283 ? -2.617 2.793 -14.192 1.00 89.94 283 VAL A O 1
ATOM 2268 N N . ASN A 1 284 ? -4.271 4.292 -14.087 1.00 89.62 284 ASN A N 1
ATOM 2269 C CA . ASN A 1 284 ? -4.328 4.497 -15.533 1.00 89.62 284 ASN A CA 1
ATOM 2270 C C . ASN A 1 284 ? -3.030 5.114 -16.073 1.00 89.62 284 ASN A C 1
ATOM 2272 O O . ASN A 1 284 ? -2.554 4.711 -17.130 1.00 89.62 284 ASN A O 1
ATOM 2276 N N . ASP A 1 285 ? -2.453 6.094 -15.366 1.00 94.25 285 ASP A N 1
ATOM 2277 C CA . ASP A 1 285 ? -1.163 6.677 -15.762 1.00 94.25 285 ASP A CA 1
ATOM 2278 C C . ASP A 1 285 ? -0.050 5.620 -15.716 1.00 94.25 285 ASP A C 1
ATOM 2280 O O . ASP A 1 285 ? 0.793 5.566 -16.609 1.00 94.25 285 ASP A O 1
ATOM 2284 N N . PHE A 1 286 ? -0.061 4.773 -14.683 1.00 94.69 286 PHE A N 1
ATOM 2285 C CA . PHE A 1 286 ? 0.901 3.695 -14.484 1.00 94.69 286 PHE A CA 1
ATOM 2286 C C . PHE A 1 286 ? 0.792 2.607 -15.552 1.00 94.69 286 PHE A C 1
ATOM 2288 O O . PHE A 1 286 ? 1.809 2.249 -16.145 1.00 94.69 286 PHE A O 1
ATOM 2295 N N . ASP A 1 287 ? -0.419 2.125 -15.828 1.00 91.25 287 ASP A N 1
ATOM 2296 C CA . ASP A 1 287 ? -0.673 1.094 -16.832 1.00 91.25 287 ASP A CA 1
ATOM 2297 C C . ASP A 1 287 ? -0.288 1.589 -18.225 1.00 91.25 287 ASP A C 1
ATOM 2299 O O . ASP A 1 287 ? 0.437 0.896 -18.936 1.00 91.25 287 ASP A O 1
ATOM 2303 N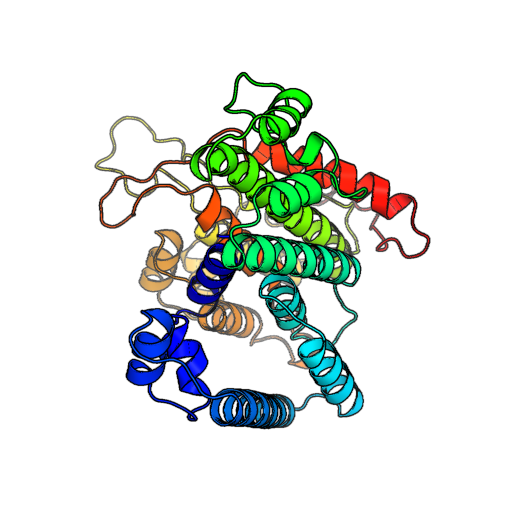 N . ASN A 1 288 ? -0.681 2.814 -18.592 1.00 92.94 288 ASN A N 1
ATOM 2304 C CA . ASN A 1 288 ? -0.299 3.409 -19.873 1.00 92.94 288 ASN A CA 1
ATOM 2305 C C . ASN A 1 288 ? 1.223 3.557 -19.985 1.00 92.94 288 ASN A C 1
ATOM 2307 O O . ASN A 1 288 ? 1.813 3.060 -20.940 1.00 92.94 288 ASN A O 1
ATOM 2311 N N . ALA A 1 289 ? 1.876 4.143 -18.973 1.00 95.19 289 ALA A N 1
ATOM 2312 C CA . ALA A 1 289 ? 3.329 4.295 -18.967 1.00 95.19 289 ALA A CA 1
ATOM 2313 C C . ALA A 1 289 ? 4.052 2.939 -19.067 1.00 95.19 289 ALA A C 1
ATOM 2315 O O . ALA A 1 289 ? 5.054 2.821 -19.773 1.00 95.19 289 ALA A O 1
ATOM 2316 N N . TRP A 1 290 ? 3.551 1.899 -18.391 1.00 94.25 290 TRP A N 1
ATOM 2317 C CA . TRP A 1 290 ? 4.115 0.551 -18.463 1.00 94.25 290 TRP A CA 1
ATOM 2318 C C . TRP A 1 290 ? 3.900 -0.100 -19.835 1.00 94.25 290 TRP A C 1
ATOM 2320 O O . TRP A 1 290 ? 4.829 -0.680 -20.404 1.00 94.25 290 TRP A O 1
ATOM 2330 N N . LEU A 1 291 ? 2.698 0.005 -20.399 1.00 92.25 291 LEU A N 1
ATOM 2331 C CA . LEU A 1 291 ? 2.398 -0.504 -21.735 1.00 92.25 291 LEU A CA 1
ATOM 2332 C C . LEU A 1 291 ? 3.269 0.179 -22.789 1.00 92.25 291 LEU A C 1
ATOM 2334 O O . LEU A 1 291 ? 3.858 -0.511 -23.621 1.00 92.25 291 LEU A O 1
ATOM 2338 N N . ASP A 1 292 ? 3.426 1.501 -22.713 1.00 95.38 292 ASP A N 1
ATOM 2339 C CA . ASP A 1 292 ? 4.276 2.269 -23.621 1.00 95.38 292 ASP A CA 1
ATOM 2340 C C . ASP A 1 292 ? 5.747 1.879 -23.510 1.00 95.38 292 ASP A C 1
ATOM 2342 O O . ASP A 1 292 ? 6.412 1.695 -24.535 1.00 95.38 292 ASP A O 1
ATOM 2346 N N . MET A 1 293 ? 6.230 1.615 -22.291 1.00 95.19 293 MET A N 1
ATOM 2347 C CA . MET A 1 293 ? 7.557 1.043 -22.083 1.00 95.19 293 MET A CA 1
ATOM 2348 C C . MET A 1 293 ? 7.708 -0.232 -22.916 1.00 95.19 293 MET A C 1
ATOM 2350 O O . MET A 1 293 ? 8.630 -0.348 -23.724 1.00 95.19 293 MET A O 1
ATOM 2354 N N . PHE A 1 294 ? 6.790 -1.187 -22.822 1.00 93.81 294 PHE A N 1
ATOM 2355 C CA . PHE A 1 294 ? 6.936 -2.477 -23.501 1.00 93.81 294 PHE A CA 1
ATOM 2356 C C . PHE A 1 294 ? 6.252 -2.573 -24.875 1.00 93.81 294 PHE A C 1
ATOM 2358 O O . PHE A 1 294 ? 6.256 -3.650 -25.466 1.00 93.81 294 PHE A O 1
ATOM 2365 N N . LYS A 1 295 ? 5.762 -1.473 -25.466 1.00 92.19 295 LYS A N 1
ATOM 2366 C CA . LYS A 1 295 ? 4.979 -1.525 -26.719 1.00 92.19 295 LYS A CA 1
ATOM 2367 C C . LYS A 1 295 ? 5.720 -2.101 -27.922 1.00 92.19 295 LYS A C 1
ATOM 2369 O O . LYS A 1 295 ? 5.100 -2.689 -28.802 1.00 92.19 295 LYS A O 1
ATOM 2374 N N . ARG A 1 296 ? 7.051 -1.976 -27.946 1.00 89.12 296 ARG A N 1
ATOM 2375 C CA . ARG A 1 296 ? 7.904 -2.558 -28.999 1.00 89.12 296 ARG A CA 1
ATOM 2376 C C . ARG A 1 296 ? 8.058 -4.078 -28.893 1.00 89.12 296 ARG A C 1
ATOM 2378 O O . ARG A 1 296 ? 8.491 -4.699 -29.855 1.00 89.12 296 ARG A O 1
ATOM 2385 N N . PHE A 1 297 ? 7.730 -4.673 -27.748 1.00 88.12 297 PHE A N 1
ATOM 2386 C CA . PHE A 1 297 ? 7.736 -6.123 -27.586 1.00 88.12 297 PHE A CA 1
ATOM 2387 C C . PHE A 1 297 ? 6.448 -6.719 -28.167 1.00 88.12 297 PHE A C 1
ATOM 2389 O O . PHE A 1 297 ? 5.393 -6.073 -28.078 1.00 88.12 297 PHE A O 1
ATOM 2396 N N . PRO A 1 298 ? 6.500 -7.950 -28.710 1.00 88.94 298 PRO A N 1
ATOM 2397 C CA . PRO A 1 298 ? 5.301 -8.699 -29.071 1.00 88.94 298 PRO A CA 1
ATOM 2398 C C . PRO A 1 298 ? 4.341 -8.794 -27.883 1.00 88.94 298 PRO A C 1
ATOM 2400 O O . PRO A 1 298 ? 4.791 -9.000 -26.759 1.00 88.94 298 PRO A O 1
ATOM 2403 N N . GLU A 1 299 ? 3.034 -8.667 -28.121 1.00 84.94 299 GLU A N 1
ATOM 2404 C CA . GLU A 1 299 ? 2.011 -8.592 -27.063 1.00 84.94 299 GLU A CA 1
ATOM 2405 C C . GLU A 1 299 ? 2.102 -9.747 -26.053 1.00 84.94 299 GLU A C 1
ATOM 2407 O O . GLU A 1 299 ? 2.146 -9.505 -24.852 1.00 84.94 299 GLU A O 1
ATOM 2412 N N . HIS A 1 300 ? 2.268 -10.982 -26.535 1.00 83.12 300 HIS A N 1
ATOM 2413 C CA . HIS A 1 300 ? 2.420 -12.189 -25.709 1.00 83.12 300 HIS A CA 1
ATOM 2414 C C . HIS A 1 300 ? 3.706 -12.221 -24.860 1.00 83.12 300 HIS A C 1
ATOM 2416 O O . HIS A 1 300 ? 3.827 -13.038 -23.953 1.00 83.12 300 HIS A O 1
ATOM 2422 N N . SER A 1 301 ? 4.682 -11.366 -25.173 1.00 85.06 301 SER A N 1
ATOM 2423 C CA . SER A 1 301 ? 5.966 -11.257 -24.470 1.00 85.06 301 SER A CA 1
ATOM 2424 C C . SER A 1 301 ? 6.029 -10.036 -23.544 1.00 85.06 301 SER A C 1
ATOM 2426 O O . SER A 1 301 ? 7.038 -9.833 -22.862 1.00 85.06 301 SER A O 1
ATOM 2428 N N . ARG A 1 302 ? 4.990 -9.189 -23.521 1.00 86.69 302 ARG A N 1
ATOM 2429 C CA . ARG A 1 302 ? 4.959 -8.003 -22.659 1.00 86.69 302 ARG A CA 1
ATOM 2430 C C . ARG A 1 302 ? 4.721 -8.436 -21.211 1.00 86.69 302 ARG A C 1
ATOM 2432 O O . ARG A 1 302 ? 3.762 -9.157 -20.947 1.00 86.69 302 ARG A O 1
ATOM 2439 N N . PRO A 1 303 ? 5.561 -8.004 -20.256 1.00 86.69 303 PRO A N 1
ATOM 2440 C CA . PRO A 1 303 ? 5.301 -8.283 -18.853 1.00 86.69 303 PRO A CA 1
ATOM 2441 C C . PRO A 1 303 ? 4.063 -7.510 -18.387 1.00 86.69 303 PRO A C 1
ATOM 2443 O O . PRO A 1 303 ? 3.882 -6.351 -18.765 1.00 86.69 303 PRO A O 1
ATOM 2446 N N . SER A 1 304 ? 3.251 -8.115 -17.521 1.00 85.19 304 SER A N 1
ATOM 2447 C CA . SER A 1 304 ? 2.143 -7.412 -16.868 1.00 85.19 304 SER A CA 1
ATOM 2448 C C . SER A 1 304 ? 2.667 -6.256 -16.001 1.00 85.19 304 SER A C 1
ATOM 2450 O O . SER A 1 304 ? 3.743 -6.397 -15.402 1.00 85.19 304 SER A O 1
ATOM 2452 N N . PRO A 1 305 ? 1.936 -5.129 -15.894 1.00 89.38 305 PRO A N 1
ATOM 2453 C CA . PRO A 1 305 ? 2.304 -4.038 -14.996 1.00 89.38 305 PRO A CA 1
ATOM 2454 C C . PRO A 1 305 ? 2.509 -4.547 -13.562 1.00 89.38 305 PRO A C 1
ATOM 2456 O O . PRO A 1 305 ? 1.699 -5.340 -13.080 1.00 89.38 305 PRO A O 1
ATOM 2459 N N . PRO A 1 306 ? 3.573 -4.138 -12.846 1.00 91.19 306 PRO A N 1
ATOM 2460 C CA . PRO A 1 306 ? 3.798 -4.541 -11.464 1.00 91.19 306 PRO A CA 1
ATOM 2461 C C . PRO A 1 306 ? 2.932 -3.696 -10.520 1.00 91.19 306 PRO A C 1
ATOM 2463 O O . PRO A 1 306 ? 3.447 -2.923 -9.712 1.00 91.19 306 PRO A O 1
ATOM 2466 N N . ALA A 1 307 ? 1.606 -3.832 -10.632 1.00 90.75 307 ALA A N 1
ATOM 2467 C CA . ALA A 1 307 ? 0.618 -3.074 -9.861 1.00 90.75 307 ALA A CA 1
ATOM 2468 C C . ALA A 1 307 ? 0.850 -3.086 -8.331 1.00 90.75 307 ALA A C 1
ATOM 2470 O O . ALA A 1 307 ? 0.646 -2.038 -7.709 1.00 90.75 307 ALA A O 1
ATOM 2471 N N . PRO A 1 308 ? 1.358 -4.175 -7.706 1.00 92.69 308 PRO A N 1
ATOM 2472 C CA . PRO A 1 308 ? 1.747 -4.149 -6.294 1.00 92.69 308 PRO A CA 1
ATOM 2473 C C . PRO A 1 308 ? 2.751 -3.043 -5.927 1.00 92.69 308 PRO A C 1
ATOM 2475 O O . PRO A 1 308 ? 2.634 -2.454 -4.854 1.00 92.69 308 PRO A O 1
ATOM 2478 N N . LEU A 1 309 ? 3.676 -2.675 -6.826 1.00 94.19 309 LEU A N 1
ATOM 2479 C CA . LEU A 1 309 ? 4.618 -1.571 -6.589 1.00 94.19 309 LEU A CA 1
ATOM 2480 C C . LEU A 1 309 ? 3.921 -0.207 -6.578 1.00 94.19 309 LEU A C 1
ATOM 2482 O O . LEU A 1 309 ? 4.278 0.659 -5.776 1.00 94.19 309 LEU A O 1
ATOM 2486 N N . LEU A 1 310 ? 2.919 -0.006 -7.441 1.00 95.12 310 LEU A N 1
ATOM 2487 C CA . LEU A 1 310 ? 2.105 1.208 -7.411 1.00 95.12 310 LEU A CA 1
ATOM 2488 C C . LEU A 1 310 ? 1.314 1.292 -6.105 1.00 95.12 310 LEU A C 1
ATOM 2490 O O . LEU A 1 310 ? 1.323 2.337 -5.454 1.00 95.12 310 LEU A O 1
ATOM 2494 N N . TYR A 1 311 ? 0.670 0.194 -5.704 1.00 94.19 311 TYR A N 1
ATOM 2495 C CA . TYR A 1 311 ? -0.068 0.130 -4.446 1.00 94.19 311 TYR A CA 1
ATOM 2496 C C . TYR A 1 311 ? 0.835 0.465 -3.255 1.00 94.19 311 TYR A C 1
ATOM 2498 O O . TYR A 1 311 ? 0.516 1.372 -2.484 1.00 94.19 311 TYR A O 1
ATOM 2506 N N . ALA A 1 312 ? 2.010 -0.167 -3.169 1.00 96.62 312 ALA A N 1
ATOM 2507 C CA . ALA A 1 312 ? 3.003 0.129 -2.143 1.00 96.62 312 ALA A CA 1
ATOM 2508 C C . ALA A 1 312 ? 3.411 1.610 -2.147 1.00 96.62 312 ALA A C 1
ATOM 2510 O O . ALA A 1 312 ? 3.392 2.258 -1.103 1.00 96.62 312 ALA A O 1
ATOM 2511 N N . ALA A 1 313 ? 3.696 2.197 -3.314 1.00 96.69 313 ALA A N 1
ATOM 2512 C CA . ALA A 1 313 ? 4.042 3.614 -3.408 1.00 96.69 313 ALA A CA 1
ATOM 2513 C C . ALA A 1 313 ? 2.912 4.537 -2.909 1.00 96.69 313 ALA A C 1
ATOM 2515 O O . ALA A 1 313 ? 3.184 5.529 -2.224 1.00 96.69 313 ALA A O 1
ATOM 2516 N N . VAL A 1 314 ? 1.649 4.224 -3.211 1.00 94.44 314 VAL A N 1
ATOM 2517 C CA . VAL A 1 314 ? 0.487 4.997 -2.741 1.00 94.44 314 VAL A CA 1
ATOM 2518 C C . VAL A 1 314 ? 0.326 4.881 -1.225 1.00 94.44 314 VAL A C 1
ATOM 2520 O O . VAL A 1 314 ? 0.191 5.908 -0.552 1.00 94.44 314 VAL A O 1
ATOM 2523 N N . VAL A 1 315 ? 0.395 3.665 -0.679 1.00 94.31 315 VAL A N 1
ATOM 2524 C CA . VAL A 1 315 ? 0.292 3.411 0.766 1.00 94.31 315 VAL A CA 1
ATOM 2525 C C . VAL A 1 315 ? 1.414 4.120 1.523 1.00 94.31 315 VAL A C 1
ATOM 2527 O O . VAL A 1 315 ? 1.145 4.878 2.454 1.00 94.31 315 VAL A O 1
ATOM 2530 N N . LEU A 1 316 ? 2.666 3.964 1.086 1.00 95.44 316 LEU A N 1
ATOM 2531 C CA . LEU A 1 316 ? 3.824 4.602 1.718 1.00 95.44 316 LEU A CA 1
ATOM 2532 C C . LEU A 1 316 ? 3.760 6.128 1.630 1.00 95.44 316 LEU A C 1
ATOM 2534 O O . LEU A 1 316 ? 4.142 6.818 2.573 1.00 95.44 316 LEU A O 1
ATOM 2538 N N . THR A 1 317 ? 3.225 6.672 0.532 1.00 93.06 317 THR A N 1
ATOM 2539 C CA . THR A 1 317 ? 2.970 8.116 0.431 1.00 93.06 317 THR A CA 1
ATOM 2540 C C . THR A 1 317 ? 1.942 8.543 1.473 1.00 93.06 317 THR A C 1
ATOM 2542 O O . THR A 1 317 ? 2.126 9.556 2.138 1.00 93.06 317 THR A O 1
ATOM 2545 N N . ARG A 1 318 ? 0.862 7.776 1.644 1.00 90.56 318 ARG A N 1
ATOM 2546 C CA . ARG A 1 318 ? -0.209 8.112 2.586 1.00 90.56 318 ARG A CA 1
ATOM 2547 C C . ARG A 1 318 ? 0.223 8.015 4.050 1.00 90.56 318 ARG A C 1
ATOM 2549 O O . ARG A 1 318 ? -0.279 8.806 4.852 1.00 90.56 318 ARG A O 1
ATOM 2556 N N . LEU A 1 319 ? 1.075 7.045 4.378 1.00 91.25 319 LEU A N 1
ATOM 2557 C CA . LEU A 1 319 ? 1.554 6.784 5.736 1.00 91.25 319 LEU A CA 1
ATOM 2558 C C . LEU A 1 319 ? 2.689 7.717 6.147 1.00 91.25 319 LEU A C 1
ATOM 2560 O O . LEU A 1 319 ? 2.647 8.277 7.236 1.00 91.25 319 LEU A O 1
ATOM 2564 N N . PHE A 1 320 ? 3.685 7.894 5.278 1.00 91.81 320 PHE A N 1
ATOM 2565 C CA . PHE A 1 320 ? 4.969 8.459 5.688 1.00 91.81 320 PHE A CA 1
ATOM 2566 C C . PHE A 1 320 ? 5.264 9.831 5.102 1.00 91.81 320 PHE A C 1
ATOM 2568 O O . PHE A 1 320 ? 6.235 10.450 5.518 1.00 91.81 320 PHE A O 1
ATOM 2575 N N . VAL A 1 321 ? 4.465 10.337 4.158 1.00 90.69 321 VAL A N 1
ATOM 2576 C CA . VAL A 1 321 ? 4.634 11.699 3.634 1.00 90.69 321 VAL A CA 1
ATOM 2577 C C . VAL A 1 321 ? 3.610 12.619 4.291 1.00 90.69 321 VAL A C 1
ATOM 2579 O O . VAL A 1 321 ? 2.407 12.504 4.060 1.00 90.69 321 VAL A O 1
ATOM 2582 N N . ILE A 1 322 ? 4.101 13.559 5.094 1.00 88.62 322 ILE A N 1
ATOM 2583 C CA . ILE A 1 322 ? 3.288 14.545 5.808 1.00 88.62 322 ILE A CA 1
ATOM 2584 C C . ILE A 1 322 ? 3.377 15.887 5.075 1.00 88.62 322 ILE A C 1
ATOM 2586 O O . ILE A 1 322 ? 4.434 16.268 4.574 1.00 88.62 322 ILE A O 1
ATOM 2590 N N . GLY A 1 323 ? 2.265 16.623 5.025 1.00 86.06 323 GLY A N 1
ATOM 2591 C CA . GLY A 1 323 ? 2.191 17.943 4.399 1.00 86.06 323 GLY A CA 1
ATOM 2592 C C . GLY A 1 323 ? 1.817 17.901 2.916 1.00 86.06 323 GLY A C 1
ATOM 2593 O O . GLY A 1 323 ? 1.208 16.951 2.426 1.00 86.06 323 GLY A O 1
ATOM 2594 N N . SER A 1 324 ? 2.125 18.979 2.199 1.00 81.62 324 SER A N 1
ATOM 2595 C CA . SER A 1 324 ? 1.799 19.151 0.783 1.00 81.62 324 SER A CA 1
ATOM 2596 C C . SER A 1 324 ? 2.961 19.778 0.020 1.00 81.62 324 SER A C 1
ATOM 2598 O O . SER A 1 324 ? 3.635 20.691 0.503 1.00 81.62 324 SER A O 1
ATOM 2600 N N . VAL A 1 325 ? 3.150 19.310 -1.217 1.00 78.31 325 VAL A N 1
ATOM 2601 C CA . VAL A 1 325 ? 4.065 19.914 -2.195 1.00 78.31 325 VAL A CA 1
ATOM 2602 C C . VAL A 1 325 ? 3.671 21.370 -2.462 1.00 78.31 325 VAL A C 1
ATOM 2604 O O . VAL A 1 325 ? 4.532 22.243 -2.496 1.00 78.31 325 VAL A O 1
ATOM 2607 N N . GLU A 1 326 ? 2.372 21.643 -2.610 1.00 77.38 326 GLU A N 1
ATOM 2608 C CA . GLU A 1 326 ? 1.832 22.972 -2.937 1.00 77.38 326 GLU A CA 1
ATOM 2609 C C . GLU A 1 326 ? 2.089 23.976 -1.812 1.00 77.38 326 GLU A C 1
ATOM 2611 O O . GLU A 1 326 ? 2.455 25.121 -2.064 1.00 77.38 326 GLU A O 1
ATOM 2616 N N . LYS A 1 327 ? 1.948 23.518 -0.562 1.00 79.88 327 LYS A N 1
ATOM 2617 C CA . LYS A 1 327 ? 2.211 24.317 0.645 1.00 79.88 327 LYS A CA 1
ATOM 2618 C C . LYS A 1 327 ? 3.683 24.322 1.050 1.00 79.88 327 LYS A C 1
ATOM 2620 O O . LYS A 1 327 ? 4.039 24.973 2.028 1.00 79.88 327 LYS A O 1
ATOM 2625 N N . ASN A 1 328 ? 4.533 23.612 0.306 1.00 76.62 328 ASN A N 1
ATOM 2626 C CA . ASN A 1 328 ? 5.975 23.567 0.509 1.00 76.62 328 ASN A CA 1
ATOM 2627 C C . ASN A 1 328 ? 6.388 23.154 1.940 1.00 76.62 328 ASN A C 1
ATOM 2629 O O . ASN A 1 328 ? 7.372 23.655 2.483 1.00 76.62 328 ASN A O 1
ATOM 2633 N N . ASN A 1 329 ? 5.626 22.243 2.553 1.00 84.06 329 ASN A N 1
ATOM 2634 C CA . ASN A 1 329 ? 5.789 21.822 3.948 1.00 84.06 329 ASN A CA 1
ATOM 2635 C C . ASN A 1 329 ? 5.882 20.294 4.094 1.00 84.06 329 ASN A C 1
ATOM 2637 O O . ASN A 1 329 ? 5.337 19.722 5.034 1.00 84.06 329 ASN A O 1
ATOM 2641 N N . LEU A 1 330 ? 6.548 19.635 3.142 1.00 85.50 330 LEU A N 1
ATOM 2642 C CA . LEU A 1 330 ? 6.722 18.185 3.164 1.00 85.50 330 LEU A CA 1
ATOM 2643 C C . LEU A 1 330 ? 7.701 17.737 4.254 1.00 85.50 330 LEU A C 1
ATOM 2645 O O . LEU A 1 330 ? 8.845 18.198 4.291 1.00 85.50 330 LEU A O 1
ATOM 2649 N N . SER A 1 331 ? 7.281 16.769 5.061 1.00 86.81 331 SER A N 1
ATOM 2650 C CA . SER A 1 331 ? 8.131 16.015 5.983 1.00 86.81 331 SER A CA 1
ATOM 2651 C C . SER A 1 331 ? 7.902 14.508 5.834 1.00 86.81 331 SER A C 1
ATOM 2653 O O . SER A 1 331 ? 7.001 14.065 5.117 1.00 86.81 331 SER A O 1
ATOM 2655 N N . ILE A 1 332 ? 8.782 13.723 6.456 1.00 88.94 332 ILE A N 1
ATOM 2656 C CA . ILE A 1 332 ? 8.733 12.260 6.455 1.00 88.94 332 ILE A CA 1
ATOM 2657 C C . ILE A 1 332 ? 8.522 11.808 7.900 1.00 88.94 332 ILE A C 1
ATOM 2659 O O . ILE A 1 332 ? 9.248 12.295 8.764 1.00 88.94 332 ILE A O 1
ATOM 2663 N N . ALA A 1 333 ? 7.550 10.929 8.148 1.00 87.56 333 ALA A N 1
ATOM 2664 C CA . ALA A 1 333 ? 7.405 10.271 9.449 1.00 87.56 333 ALA A CA 1
ATOM 2665 C C . ALA A 1 333 ? 8.547 9.263 9.664 1.00 87.56 333 ALA A C 1
ATOM 2667 O O . ALA A 1 333 ? 8.948 8.578 8.718 1.00 87.56 333 ALA A O 1
ATOM 2668 N N . GLU A 1 334 ? 9.095 9.201 10.876 1.00 86.62 334 GLU A N 1
ATOM 2669 C CA . GLU A 1 334 ? 10.309 8.433 11.178 1.00 86.62 334 GLU A CA 1
ATOM 2670 C C . GLU A 1 334 ? 9.964 7.008 11.659 1.00 86.62 334 GLU A C 1
ATOM 2672 O O . GLU A 1 334 ? 8.810 6.691 11.940 1.00 86.62 334 GLU A O 1
ATOM 2677 N N . GLY A 1 335 ? 10.938 6.089 11.660 1.00 85.00 335 GLY A N 1
ATOM 2678 C CA . GLY A 1 335 ? 10.782 4.714 12.174 1.00 85.00 335 GLY A CA 1
ATOM 2679 C C . GLY A 1 335 ? 9.935 3.751 11.326 1.00 85.00 335 GLY A C 1
ATOM 2680 O O . GLY A 1 335 ? 9.866 2.554 11.610 1.00 85.00 335 GLY A O 1
ATOM 2681 N N . GLY A 1 336 ? 9.272 4.248 10.281 1.00 88.88 336 GLY A N 1
ATOM 2682 C CA . GLY A 1 336 ? 8.395 3.447 9.430 1.00 88.88 336 GLY A CA 1
ATOM 2683 C C . GLY A 1 336 ? 9.096 2.385 8.587 1.00 88.88 336 GLY A C 1
ATOM 2684 O O . GLY A 1 336 ? 8.531 1.318 8.349 1.00 88.88 336 GLY A O 1
ATOM 2685 N N . ALA A 1 337 ? 10.305 2.685 8.107 1.00 93.25 337 ALA A N 1
ATOM 2686 C CA . ALA A 1 337 ? 11.066 1.783 7.245 1.00 93.25 337 ALA A CA 1
ATOM 2687 C C . ALA A 1 337 ? 11.589 0.583 8.040 1.00 93.25 337 ALA A C 1
ATOM 2689 O O . ALA A 1 337 ? 11.495 -0.553 7.586 1.00 93.25 337 ALA A O 1
ATOM 2690 N N . GLU A 1 338 ? 12.070 0.836 9.252 1.00 94.69 338 GLU A N 1
ATOM 2691 C CA . GLU A 1 338 ? 12.547 -0.168 10.193 1.00 94.69 338 GLU A CA 1
ATOM 2692 C C . GLU A 1 338 ? 11.400 -1.093 10.607 1.00 94.69 338 GLU A C 1
ATOM 2694 O O . GLU A 1 338 ? 11.519 -2.312 10.497 1.00 94.69 338 GLU A O 1
ATOM 2699 N N . LEU A 1 339 ? 10.247 -0.519 10.969 1.00 94.94 339 LEU A N 1
ATOM 2700 C CA . LEU A 1 339 ? 9.052 -1.288 11.318 1.00 94.94 339 LEU A CA 1
ATOM 2701 C C . LEU A 1 339 ? 8.560 -2.163 10.153 1.00 94.94 339 LEU A C 1
ATOM 2703 O O . LEU A 1 339 ? 8.133 -3.298 10.356 1.00 94.94 339 LEU A O 1
ATOM 2707 N N . TYR A 1 340 ? 8.646 -1.667 8.916 1.00 97.31 340 TYR A N 1
ATOM 2708 C CA . TYR A 1 340 ? 8.341 -2.465 7.729 1.00 97.31 340 TYR A CA 1
ATOM 2709 C C . TYR A 1 340 ? 9.289 -3.654 7.554 1.00 97.31 340 TYR A C 1
ATOM 2711 O O . TYR A 1 340 ? 8.834 -4.756 7.254 1.00 97.31 340 TYR A O 1
ATOM 2719 N N . LEU A 1 341 ? 10.594 -3.450 7.747 1.00 96.88 341 LEU A N 1
ATOM 2720 C CA . LEU A 1 341 ? 11.585 -4.521 7.632 1.00 96.88 341 LEU A CA 1
ATOM 2721 C C . LEU A 1 341 ? 11.370 -5.616 8.683 1.00 96.88 341 LEU A C 1
ATOM 2723 O O . LEU A 1 341 ? 11.526 -6.795 8.368 1.00 96.88 341 LEU A O 1
ATOM 2727 N N . GLU A 1 342 ? 10.950 -5.251 9.895 1.00 96.44 342 GLU A N 1
ATOM 2728 C CA . GLU A 1 342 ? 10.563 -6.220 10.925 1.00 96.44 342 GLU A CA 1
ATOM 2729 C C . GLU A 1 342 ? 9.351 -7.060 10.498 1.00 96.44 342 GLU A C 1
ATOM 2731 O O . GLU A 1 342 ? 9.374 -8.288 10.608 1.00 96.44 342 GLU A O 1
ATOM 2736 N N . TRP A 1 343 ? 8.304 -6.424 9.958 1.00 97.12 343 TRP A N 1
ATOM 2737 C CA . TRP A 1 343 ? 7.151 -7.145 9.411 1.00 97.12 343 TRP A CA 1
ATOM 2738 C C . TRP A 1 343 ? 7.542 -8.056 8.252 1.00 97.12 343 TRP A C 1
ATOM 2740 O O . TRP A 1 343 ? 7.089 -9.198 8.192 1.00 97.12 343 TRP A O 1
ATOM 2750 N N . TRP A 1 344 ? 8.415 -7.587 7.363 1.00 96.62 344 TRP A N 1
ATOM 2751 C CA . TRP A 1 344 ? 8.918 -8.380 6.248 1.00 96.62 344 TRP A CA 1
ATOM 2752 C C . TRP A 1 344 ? 9.667 -9.630 6.715 1.00 96.62 344 TRP A C 1
ATOM 2754 O O . TRP A 1 344 ? 9.390 -10.716 6.203 1.00 96.62 344 TRP A O 1
ATOM 2764 N N . ALA A 1 345 ? 10.542 -9.510 7.718 1.00 95.44 345 ALA A N 1
ATOM 2765 C CA . ALA A 1 345 ? 11.248 -10.650 8.302 1.00 95.44 345 ALA A CA 1
ATOM 2766 C C . ALA A 1 345 ? 10.274 -11.680 8.903 1.00 95.44 345 ALA A C 1
ATOM 2768 O O . ALA A 1 345 ? 10.350 -12.862 8.580 1.00 95.44 345 ALA A O 1
ATOM 2769 N N . ARG A 1 346 ? 9.277 -11.231 9.673 1.00 94.25 346 ARG A N 1
ATOM 2770 C CA . ARG A 1 346 ? 8.261 -12.120 10.272 1.00 94.25 346 ARG A CA 1
ATOM 2771 C C . ARG A 1 346 ? 7.403 -12.840 9.239 1.00 94.25 346 ARG A C 1
ATOM 2773 O O . ARG A 1 346 ? 7.096 -14.022 9.384 1.00 94.25 346 ARG A O 1
ATOM 2780 N N . GLN A 1 347 ? 6.990 -12.129 8.189 1.00 91.94 347 GLN A N 1
ATOM 2781 C CA . GLN A 1 347 ? 6.206 -12.733 7.111 1.00 91.94 347 GLN A CA 1
ATOM 2782 C C . GLN A 1 347 ? 7.030 -13.749 6.318 1.00 91.94 347 GLN A C 1
ATOM 2784 O O . GLN A 1 347 ? 6.477 -14.749 5.861 1.00 91.94 347 GLN A O 1
ATOM 2789 N N . ARG A 1 348 ? 8.349 -13.545 6.220 1.00 88.19 348 ARG A N 1
ATOM 2790 C CA . ARG A 1 348 ? 9.258 -14.522 5.623 1.00 88.19 348 ARG A CA 1
ATOM 2791 C C . ARG A 1 348 ? 9.279 -15.818 6.427 1.00 88.19 348 ARG A C 1
ATOM 2793 O O . ARG A 1 348 ? 9.020 -16.872 5.862 1.00 88.19 348 ARG A O 1
ATOM 2800 N N . GLU A 1 349 ? 9.511 -15.717 7.735 1.00 87.62 349 GLU A N 1
ATOM 2801 C CA . GLU A 1 349 ? 9.524 -16.867 8.650 1.00 87.62 349 GLU A CA 1
ATOM 2802 C C . GLU A 1 349 ? 8.196 -17.634 8.605 1.00 87.62 349 GLU A C 1
ATOM 2804 O O . GLU A 1 349 ? 8.180 -18.856 8.518 1.00 87.62 349 GLU A O 1
ATOM 2809 N N . THR A 1 350 ? 7.070 -16.912 8.582 1.00 84.25 350 THR A N 1
ATOM 2810 C CA . THR A 1 350 ? 5.734 -17.524 8.482 1.00 84.25 350 THR A CA 1
ATOM 2811 C C . THR A 1 350 ? 5.544 -18.247 7.145 1.00 84.25 350 THR A C 1
ATOM 2813 O O . THR A 1 350 ? 5.001 -19.348 7.105 1.00 84.25 350 THR A O 1
ATOM 2816 N N . SER A 1 351 ? 6.007 -17.649 6.044 1.00 76.44 351 SER A N 1
ATOM 2817 C CA . SER A 1 351 ? 5.867 -18.226 4.702 1.00 76.44 351 SER A CA 1
ATOM 2818 C C . SER A 1 351 ? 6.722 -19.480 4.522 1.00 76.44 351 SER A C 1
ATOM 2820 O O . SER A 1 351 ? 6.254 -20.431 3.912 1.00 76.44 351 SER A O 1
ATOM 2822 N N . GLU A 1 352 ? 7.939 -19.514 5.077 1.00 69.81 352 GLU A N 1
ATOM 2823 C CA . GLU A 1 352 ? 8.848 -20.671 5.002 1.00 69.81 352 GLU A CA 1
ATOM 2824 C C . GLU A 1 352 ? 8.304 -21.912 5.743 1.00 69.81 352 GLU A C 1
ATOM 2826 O O . GLU A 1 352 ? 8.664 -23.038 5.403 1.00 69.81 352 GLU A O 1
ATOM 2831 N N . VAL A 1 353 ? 7.400 -21.729 6.713 1.00 62.31 353 VAL A N 1
ATOM 2832 C CA . VAL A 1 353 ? 6.739 -22.822 7.453 1.00 62.31 353 VAL A CA 1
ATOM 2833 C C . VAL A 1 353 ? 5.557 -23.431 6.675 1.00 62.31 353 VAL A C 1
ATOM 2835 O O . VAL A 1 353 ? 5.163 -24.569 6.941 1.00 62.31 353 VAL A O 1
ATOM 2838 N N . HIS A 1 354 ? 4.990 -22.722 5.695 1.00 58.88 354 HIS A N 1
ATOM 2839 C CA . HIS A 1 354 ? 3.852 -23.205 4.910 1.00 58.88 354 HIS A CA 1
ATOM 2840 C C . HIS A 1 354 ? 4.298 -23.946 3.634 1.00 58.88 354 HIS A C 1
ATOM 2842 O O . HIS A 1 354 ? 5.135 -23.467 2.876 1.00 58.88 354 HIS A O 1
ATOM 2848 N N . LEU A 1 355 ? 3.700 -25.116 3.363 1.00 45.75 355 LEU A N 1
ATOM 2849 C CA . LEU A 1 355 ? 4.054 -26.009 2.239 1.00 45.75 355 LEU A CA 1
ATOM 2850 C C . LEU A 1 355 ? 3.864 -25.384 0.839 1.00 45.75 355 LEU A C 1
ATOM 2852 O O . LEU A 1 355 ? 4.458 -25.868 -0.122 1.00 45.75 355 LEU A O 1
ATOM 2856 N N . ASP A 1 356 ? 3.101 -24.292 0.742 1.00 53.94 356 ASP A N 1
ATOM 2857 C CA . ASP A 1 356 ? 2.852 -23.524 -0.486 1.00 53.94 356 ASP A CA 1
ATOM 2858 C C . ASP A 1 356 ? 3.694 -22.234 -0.569 1.00 53.94 356 ASP A C 1
ATOM 2860 O O . ASP A 1 356 ? 3.314 -21.271 -1.241 1.00 53.94 356 ASP A O 1
ATOM 2864 N N . ALA A 1 357 ? 4.837 -22.186 0.128 1.00 56.66 357 ALA A N 1
ATOM 2865 C CA . ALA A 1 357 ? 5.728 -21.031 0.124 1.00 56.66 357 ALA A CA 1
ATOM 2866 C C . ALA A 1 357 ? 6.081 -20.598 -1.315 1.00 56.66 357 ALA A C 1
ATOM 2868 O O . ALA A 1 357 ? 6.463 -21.439 -2.144 1.00 56.66 357 ALA A O 1
ATOM 2869 N N . PRO A 1 358 ? 6.015 -19.292 -1.633 1.00 59.56 358 PRO A N 1
ATOM 2870 C CA . PRO A 1 358 ? 6.419 -18.799 -2.938 1.00 59.56 358 PRO A CA 1
ATOM 2871 C C . PRO A 1 358 ? 7.861 -19.227 -3.238 1.00 59.56 358 PRO A C 1
ATOM 2873 O O . PRO A 1 358 ? 8.772 -18.969 -2.450 1.00 59.56 358 PRO A O 1
ATOM 2876 N N . ARG A 1 359 ? 8.086 -19.903 -4.374 1.00 59.69 359 ARG A N 1
ATOM 2877 C CA . ARG A 1 359 ? 9.421 -20.403 -4.734 1.00 59.69 359 ARG A CA 1
ATOM 2878 C C . ARG A 1 359 ? 10.384 -19.232 -4.911 1.00 59.69 359 ARG A C 1
ATOM 2880 O O . ARG A 1 359 ? 10.301 -18.487 -5.886 1.00 59.69 359 ARG A O 1
ATOM 2887 N N . ALA A 1 360 ? 11.301 -19.099 -3.965 1.00 62.03 360 ALA A N 1
ATOM 2888 C CA . ALA A 1 360 ? 12.392 -18.146 -4.016 1.00 62.03 360 ALA A CA 1
ATOM 2889 C C . ALA A 1 360 ? 13.473 -18.592 -5.010 1.00 62.03 360 ALA A C 1
ATOM 2891 O O . ALA A 1 360 ? 13.768 -19.782 -5.141 1.00 62.03 360 ALA A O 1
ATOM 2892 N N . GLY A 1 361 ? 14.096 -17.629 -5.686 1.00 66.75 361 GLY A N 1
ATOM 2893 C CA . GLY A 1 361 ? 15.312 -17.881 -6.445 1.00 66.75 361 GLY A CA 1
ATOM 2894 C C . GLY A 1 361 ? 16.546 -17.926 -5.545 1.00 66.75 361 GLY A C 1
ATOM 2895 O O . GLY A 1 361 ? 16.502 -17.546 -4.380 1.00 66.75 361 GLY A O 1
ATOM 2896 N N . VAL A 1 362 ? 17.672 -18.366 -6.110 1.00 70.56 362 VAL A N 1
ATOM 2897 C CA . VAL A 1 362 ? 18.970 -18.468 -5.410 1.00 70.56 362 VAL A CA 1
ATOM 2898 C C . VAL A 1 362 ? 20.005 -17.461 -5.915 1.00 70.56 362 VAL A C 1
ATOM 2900 O O . VAL A 1 362 ? 21.147 -17.458 -5.464 1.00 70.56 362 VAL A O 1
ATOM 2903 N N . LYS A 1 363 ? 19.661 -16.618 -6.903 1.00 70.25 363 LYS A N 1
ATOM 2904 C CA . LYS A 1 363 ? 20.602 -15.598 -7.376 1.00 70.25 363 LYS A CA 1
ATOM 2905 C C . LYS A 1 363 ? 20.661 -14.445 -6.386 1.00 70.25 363 LYS A C 1
ATOM 2907 O O . LYS A 1 363 ? 19.659 -13.772 -6.141 1.00 70.25 363 LYS A O 1
ATOM 2912 N N . THR A 1 364 ? 21.862 -14.159 -5.903 1.00 69.44 364 THR A N 1
ATOM 2913 C CA . THR A 1 364 ? 22.116 -12.967 -5.097 1.00 69.44 364 THR A CA 1
ATOM 2914 C C . THR A 1 364 ? 22.008 -11.719 -5.970 1.00 69.44 364 THR A C 1
ATOM 2916 O O . THR A 1 364 ? 22.577 -11.646 -7.063 1.00 69.44 364 THR A O 1
ATOM 2919 N N . TRP A 1 365 ? 21.329 -10.692 -5.461 1.00 66.19 365 TRP A N 1
ATOM 2920 C CA . TRP A 1 365 ? 21.169 -9.400 -6.141 1.00 66.19 365 TRP A CA 1
ATOM 2921 C C . TRP A 1 365 ? 22.504 -8.718 -6.483 1.00 66.19 365 TRP A C 1
ATOM 2923 O O . TRP A 1 365 ? 22.587 -7.960 -7.446 1.00 66.19 365 TRP A O 1
ATOM 2933 N N . MET A 1 366 ? 23.559 -9.004 -5.710 1.00 49.75 366 MET A N 1
ATOM 2934 C CA . MET A 1 366 ? 24.891 -8.409 -5.867 1.00 49.75 366 MET A CA 1
ATOM 2935 C C . MET A 1 366 ? 25.775 -9.091 -6.922 1.00 49.75 366 MET A C 1
ATOM 2937 O O . MET A 1 366 ? 26.767 -8.495 -7.337 1.00 49.75 366 MET A O 1
ATOM 2941 N N . SER A 1 367 ? 25.446 -10.307 -7.373 1.00 46.38 367 SER A N 1
ATOM 2942 C CA . SER A 1 367 ? 26.248 -11.003 -8.395 1.00 46.38 367 SER A CA 1
ATOM 2943 C C . SER A 1 367 ? 26.140 -10.367 -9.790 1.00 46.38 367 SER A C 1
ATOM 2945 O O . SER A 1 367 ? 27.107 -10.409 -10.545 1.00 46.38 367 SER A O 1
ATOM 2947 N N . ASP A 1 368 ? 25.024 -9.689 -10.085 1.00 44.19 368 ASP A N 1
ATOM 2948 C CA . ASP A 1 368 ? 24.753 -9.025 -11.373 1.00 44.19 368 ASP A CA 1
ATOM 2949 C C . ASP A 1 368 ? 25.168 -7.531 -11.410 1.00 44.19 368 ASP A C 1
ATOM 2951 O O . ASP A 1 368 ? 25.000 -6.874 -12.438 1.00 44.19 368 ASP A O 1
ATOM 2955 N N . LEU A 1 369 ? 25.682 -6.973 -10.302 1.00 38.06 369 LEU A N 1
ATOM 2956 C CA . LEU A 1 369 ? 26.103 -5.561 -10.184 1.00 38.06 369 LEU A CA 1
ATOM 2957 C C . LEU A 1 369 ? 27.628 -5.348 -10.303 1.00 38.06 369 LEU A C 1
ATOM 2959 O O . LEU A 1 369 ? 28.096 -4.234 -10.057 1.00 38.06 369 LEU A O 1
ATOM 2963 N N . ARG A 1 370 ? 28.396 -6.388 -10.657 1.00 30.92 370 ARG A N 1
ATOM 2964 C CA . ARG A 1 370 ? 29.850 -6.303 -10.880 1.00 30.92 370 ARG A CA 1
ATOM 2965 C C . ARG A 1 370 ? 30.211 -6.018 -12.331 1.00 30.92 370 ARG A C 1
ATOM 2967 O O . ARG A 1 370 ? 29.574 -6.611 -13.231 1.00 30.92 370 ARG A O 1
#

Secondary structure (DSSP, 8-state):
-HHHHHHHHHHHHHTS-HHHHHHTTSSS-HHHHHHHHTTSSPPPHHHHHHHHHHHHHHHHHHHHHTT--HHHHHHHHHHHHH--SHHHHHHHHTTTTSS---HHHHHHHHHHHHHHHHHHHHHHTT-HHHHHHHTT-TT--GGGG--TT-SS-HHHHHHHGGG--STTTTHHHHHHHHHHHHHHHHHHHHHHHHHHHSTTBPP--GGGGGS-EE--PPTT-SSSTTSEE-HHHHHHHHHHHHHHHHHHSS--SSPPPHHHHHHHTT--HHHHHHHHTT----HHHHHHHHHHHHTTS-GGGPPPP-HHHHHHHHHHHHHHEES-TTTT--EE-SSHHHHHHHHHHHHHHHHHHSTT------B-TTGGG-

Foldseek 3Di:
DLQVLLQLLVCLQAVHHPLRVLCVLVLDHSVVVVCCVVVVDPDDPVSVVVSVVSVLVVVLVVCVVVVPDPVVNVVLSVQCVVQQGSQLNVQSVLVPPDDDGLVQLNVLSSVSNVLVVQLVVCVVVVNLVSNLVSLVPPVRDLLLQDDPVDPDGSVRLNVQSVVDPDPVSCPNSVVSNSLLSVLLSLLSLQQLLCLPLPVAEFRDNPLLQLAKDADPDDPDDDDQQRRIFASQLSLLQVLQQSLVCVVPVFGDLDRDDLVRLCQLLVHDSVVSSCSRLPDRQYNVNQQSSQCSNCVPPDPVPRDHRSVSSVSSSSSSCSPFWDDDSVVSDTDGDPPSSVSSVVSNVVSQVVLVPDPPRRNHHDDYNVVRND

Sequence (370 aa):
MFELYFLSIAERFYGIAFPGMIARTRVVSERTIRNWLNGKAVPSDRKRDAFVRRSMSWLQKELIAAKWPEEKREAYLSQLAESRGGASAIIQTLHWGGQDGCPAALDLARRIDALSLALGEQRERNDMAGFVQLFHTAWLTDEHFKNPELKLGPAALRESTNHAMQWGDLALPTTVLLINLQLQLLATLDHEFSARYLPKFEPVPVFHGLFPARTACKSGGPRIRGKVRLPVCKLLDMMACLRYYRLHGKWPAKIPSVSEAAIWMDVLSPMLAKWRMGRQFTVNDFDNAWLDMFKRFPEHSRPSPPAPLLYAAVVLTRLFVIGSVEKNNLSIAEGGAELYLEWWARQRETSEVHLDAPRAGVKTWMSDLR

Radius of gyration: 21.67 Å; chains: 1; bounding box: 64×54×60 Å

pLDDT: mean 83.71, std 13.19, range [30.92, 97.44]